Protein AF-A0A945AK34-F1 (afdb_monomer)

Radius of gyration: 22.45 Å; Cα contacts (8 Å, |Δi|>4): 292; chains: 1; bounding box: 52×39×79 Å

Foldseek 3Di:
DDPDPPPPPDWDWDAFPNDTKTKWKWDDCVFPVHIDIDAAEAQAFFKMKMFIDDDPVCVVVVKAKKKWKFFFPDPVCVVPVVVPRTDHTPDIDPSDRMDMDGGPDWGKIKMKIFIDDPDPDPDPRRIDIGIHTHNHNVVVVVVVVVVVVVVVVVVVVVVVVVVVVVVD

Sequence (168 aa):
MAHAGVDHGDNCFVHLAGLELRLGGFQAESKIGSGKHFCHLFPATGDVIFTFDPHSDMILNNKKLNLKLLAAESYWDVLFDFDNAFKQTISQADNAFTISHIFPTPGLYAMQISLQSDELEPSINNSQRFLFIVGFPIIKILVLVGFGFLLVIAFVLFKQLRAGINQK

Structure (mmCIF, N/CA/C/O backbone):
data_AF-A0A945AK34-F1
#
_entry.id   AF-A0A945AK34-F1
#
loop_
_atom_site.group_PDB
_atom_site.id
_atom_site.type_symbol
_atom_site.label_atom_id
_atom_site.label_alt_id
_atom_site.label_comp_id
_atom_site.label_asym_id
_atom_site.label_entity_id
_atom_site.label_seq_id
_atom_site.pdbx_PDB_ins_code
_atom_site.Cartn_x
_atom_site.Cartn_y
_atom_site.Cartn_z
_atom_site.occupancy
_atom_site.B_iso_or_equiv
_atom_site.auth_seq_id
_atom_site.auth_comp_id
_atom_site.auth_asym_id
_atom_site.auth_atom_id
_atom_site.pdbx_PDB_model_num
ATOM 1 N N . MET A 1 1 ? -23.657 22.130 -5.073 1.00 31.34 1 MET A N 1
ATOM 2 C CA . MET A 1 1 ? -23.750 21.409 -6.361 1.00 31.34 1 MET A CA 1
ATOM 3 C C . MET A 1 1 ? -23.240 20.002 -6.131 1.00 31.34 1 MET A C 1
ATOM 5 O O . MET A 1 1 ? -22.278 19.834 -5.397 1.00 31.34 1 MET A O 1
ATOM 9 N N . ALA A 1 2 ? -23.979 19.019 -6.630 1.00 34.84 2 ALA A N 1
ATOM 10 C CA . ALA A 1 2 ? -23.815 17.605 -6.331 1.00 34.84 2 ALA A CA 1
ATOM 11 C C . ALA A 1 2 ? -22.489 17.048 -6.875 1.00 34.84 2 ALA A C 1
ATOM 13 O O . ALA A 1 2 ? -22.275 17.051 -8.082 1.00 34.84 2 ALA A O 1
ATOM 14 N N . HIS A 1 3 ? -21.639 16.512 -5.995 1.00 35.50 3 HIS A N 1
ATOM 15 C CA . HIS A 1 3 ? -20.585 15.569 -6.376 1.00 35.50 3 HIS A CA 1
ATOM 16 C C . HIS A 1 3 ? -21.194 14.160 -6.415 1.00 35.50 3 HIS A C 1
ATOM 18 O O . HIS A 1 3 ? -20.956 13.331 -5.544 1.00 35.50 3 HIS A O 1
ATOM 24 N N . ALA A 1 4 ? -22.068 13.935 -7.399 1.00 39.91 4 ALA A N 1
ATOM 25 C CA . ALA A 1 4 ? -22.562 12.616 -7.768 1.00 39.91 4 ALA A CA 1
ATOM 26 C C . ALA A 1 4 ? -21.683 12.096 -8.910 1.00 39.91 4 ALA A C 1
ATOM 28 O O . ALA A 1 4 ? -21.694 12.658 -10.003 1.00 39.91 4 ALA A O 1
ATOM 29 N N . GLY A 1 5 ? -20.906 11.055 -8.616 1.00 32.44 5 GLY A N 1
ATOM 30 C CA . GLY A 1 5 ? -19.998 10.405 -9.557 1.00 32.44 5 GLY A CA 1
ATOM 31 C C . GLY A 1 5 ? -18.595 10.253 -8.984 1.00 32.44 5 GLY A C 1
ATOM 32 O O . GLY A 1 5 ? -17.644 10.775 -9.555 1.00 32.44 5 GLY A O 1
ATOM 33 N N . VAL A 1 6 ? -18.463 9.582 -7.834 1.00 42.94 6 VAL A N 1
ATOM 34 C CA . VAL A 1 6 ? -17.163 9.044 -7.421 1.00 42.94 6 VAL A CA 1
ATOM 35 C C . VAL A 1 6 ? -16.881 7.904 -8.388 1.00 42.94 6 VAL A C 1
ATOM 37 O O . VAL A 1 6 ? -17.550 6.875 -8.352 1.00 42.94 6 VAL A O 1
ATOM 40 N N . ASP A 1 7 ? -15.978 8.143 -9.329 1.00 41.78 7 ASP A N 1
ATOM 41 C CA . ASP A 1 7 ? -15.546 7.151 -10.301 1.00 41.78 7 ASP A CA 1
ATOM 42 C C . ASP A 1 7 ? -14.857 6.018 -9.522 1.00 41.78 7 ASP A C 1
ATOM 44 O O . ASP A 1 7 ? -13.729 6.143 -9.041 1.00 41.78 7 ASP A O 1
ATOM 48 N N . HIS A 1 8 ? -15.611 4.947 -9.274 1.00 45.22 8 HIS A N 1
ATOM 49 C CA . HIS A 1 8 ? -15.259 3.801 -8.435 1.00 45.22 8 HIS A CA 1
ATOM 50 C C . HIS A 1 8 ? -14.269 2.866 -9.154 1.00 45.22 8 HIS A C 1
ATOM 52 O O . HIS A 1 8 ? -14.524 1.669 -9.299 1.00 45.22 8 HIS A O 1
ATOM 58 N N . GLY A 1 9 ? -13.171 3.437 -9.650 1.00 45.03 9 GLY A N 1
ATOM 59 C CA . GLY A 1 9 ? -12.310 2.832 -10.664 1.00 45.03 9 GLY A CA 1
ATOM 60 C C . GLY A 1 9 ? -11.591 1.550 -10.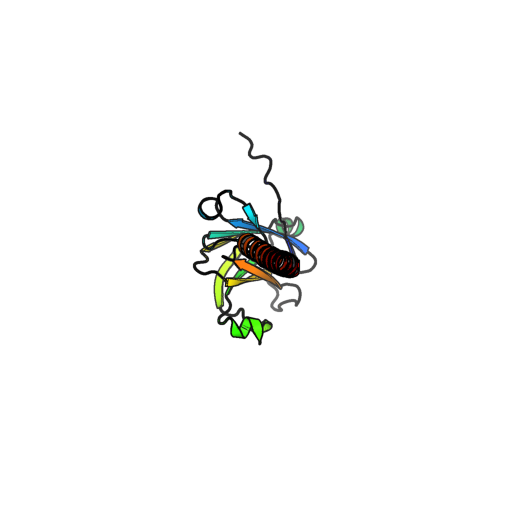253 1.00 45.03 9 GLY A C 1
ATOM 61 O O . GLY A 1 9 ? -11.337 0.737 -11.123 1.00 45.03 9 GLY A O 1
ATOM 62 N N . ASP A 1 10 ? -11.322 1.320 -8.967 1.00 58.09 10 ASP A N 1
ATOM 63 C CA . ASP A 1 10 ? -10.613 0.124 -8.490 1.00 58.09 10 ASP A CA 1
ATOM 64 C C . ASP A 1 10 ? -11.022 -0.187 -7.039 1.00 58.09 10 ASP A C 1
ATOM 66 O O . ASP A 1 10 ? -10.316 0.152 -6.087 1.00 58.09 10 ASP A O 1
ATOM 70 N N . ASN A 1 11 ? -12.200 -0.789 -6.839 1.00 65.31 11 ASN A N 1
ATOM 71 C CA . ASN A 1 11 ? -12.586 -1.277 -5.511 1.00 65.31 11 ASN A CA 1
ATOM 72 C C . ASN A 1 11 ? -11.946 -2.636 -5.262 1.00 65.31 11 ASN A C 1
ATOM 74 O O . ASN A 1 11 ? -12.117 -3.555 -6.065 1.00 65.31 11 ASN A O 1
ATOM 78 N N . CYS A 1 12 ? -11.284 -2.780 -4.123 1.00 80.56 12 CYS A N 1
ATOM 79 C CA . CYS A 1 12 ? -10.831 -4.077 -3.654 1.00 80.56 12 CYS A CA 1
ATOM 80 C C . CYS A 1 12 ? -11.701 -4.611 -2.545 1.00 80.56 12 CYS A C 1
ATOM 82 O O . CYS A 1 12 ? -12.429 -3.869 -1.895 1.00 80.56 12 CYS A O 1
ATOM 84 N N . PHE A 1 13 ? -11.608 -5.916 -2.340 1.00 84.88 13 PHE A N 1
ATOM 85 C CA . PHE A 1 13 ? -12.432 -6.624 -1.384 1.00 84.88 13 PHE A CA 1
ATOM 86 C C . PHE A 1 13 ? -11.546 -7.364 -0.392 1.00 84.88 13 PHE A C 1
ATOM 88 O O . PHE A 1 13 ? -10.561 -8.010 -0.759 1.00 84.88 13 PHE A O 1
ATOM 95 N N . VAL A 1 14 ? -11.900 -7.247 0.878 1.00 85.06 14 VAL A N 1
ATOM 96 C CA . VAL A 1 14 ? -11.251 -7.912 2.003 1.00 85.06 14 VAL A CA 1
ATOM 97 C C . VAL A 1 14 ? -12.292 -8.833 2.626 1.00 85.06 14 VAL A C 1
ATOM 99 O O . VAL A 1 14 ? -13.412 -8.411 2.896 1.00 85.06 14 VAL A O 1
ATOM 102 N N . HIS A 1 15 ? -11.927 -10.092 2.826 1.00 85.12 15 HIS A N 1
ATOM 103 C CA . HIS A 1 15 ? -12.790 -11.141 3.343 1.00 85.12 15 HIS A CA 1
ATOM 104 C C . HIS A 1 15 ? -12.406 -11.439 4.797 1.00 85.12 15 HIS A C 1
ATOM 106 O O . HIS A 1 15 ? -11.348 -12.004 5.070 1.00 85.12 15 HIS A O 1
ATOM 112 N N . LEU A 1 16 ? -13.265 -11.061 5.742 1.00 83.50 16 LEU A N 1
ATOM 113 C CA . LEU A 1 16 ? -13.032 -11.197 7.184 1.00 83.50 16 LEU A CA 1
ATOM 114 C C . LEU A 1 16 ? -14.218 -11.903 7.827 1.00 83.50 16 LEU A C 1
ATOM 116 O O . LEU A 1 16 ? -15.337 -11.410 7.754 1.00 83.50 16 LEU A O 1
ATOM 120 N N . ALA A 1 17 ? -13.985 -13.048 8.468 1.00 78.31 17 ALA A N 1
ATOM 121 C CA . ALA A 1 17 ? -15.018 -13.824 9.163 1.00 78.31 17 ALA A CA 1
ATOM 122 C C . ALA A 1 17 ? -16.298 -14.083 8.332 1.00 78.31 17 ALA A C 1
ATOM 124 O O . ALA A 1 17 ? -17.404 -14.078 8.865 1.00 78.31 17 ALA A O 1
ATOM 125 N N . GLY A 1 18 ? -16.152 -14.295 7.019 1.00 75.94 18 GLY A N 1
ATOM 126 C CA . GLY A 1 18 ? -17.278 -14.505 6.098 1.00 75.94 18 GLY A CA 1
ATOM 127 C C . GLY A 1 18 ? -17.961 -13.224 5.600 1.00 75.94 18 GLY A C 1
ATOM 128 O O . GLY A 1 18 ? -18.900 -13.319 4.817 1.00 75.94 18 GLY A O 1
ATOM 129 N N . LEU A 1 19 ? -17.484 -12.043 6.007 1.00 81.56 19 LEU A N 1
ATOM 130 C CA . LEU A 1 19 ? -17.916 -10.743 5.493 1.00 81.56 19 LEU A CA 1
ATOM 131 C C . LEU A 1 19 ? -16.995 -10.288 4.362 1.00 81.56 19 LEU A C 1
ATOM 133 O O . LEU A 1 19 ? -15.773 -10.353 4.491 1.00 81.56 19 LEU A O 1
ATOM 137 N N . GLU A 1 20 ? -17.581 -9.769 3.289 1.00 84.62 20 GLU A N 1
ATOM 138 C CA . GLU A 1 20 ? -16.864 -9.108 2.200 1.00 84.62 20 GLU A CA 1
ATOM 139 C C . GLU A 1 20 ? -16.946 -7.584 2.387 1.00 84.62 20 GLU A C 1
ATOM 141 O O . GLU A 1 20 ? -18.029 -6.991 2.371 1.00 84.62 20 GLU A O 1
ATOM 146 N N . LEU A 1 21 ? -15.794 -6.948 2.604 1.00 86.19 21 LEU A N 1
ATOM 147 C CA . LEU A 1 21 ? -15.661 -5.513 2.852 1.00 86.19 21 LEU A CA 1
ATOM 148 C C . LEU A 1 21 ? -14.978 -4.835 1.674 1.00 86.19 21 LEU A C 1
ATOM 150 O O . LEU A 1 21 ? -13.901 -5.261 1.255 1.00 86.19 21 LEU A O 1
ATOM 154 N N . ARG A 1 22 ? -15.565 -3.745 1.175 1.00 86.75 22 ARG A N 1
ATOM 155 C CA . ARG A 1 22 ? -14.934 -2.935 0.128 1.00 86.75 22 ARG A CA 1
ATOM 156 C C . ARG A 1 22 ? -13.870 -2.043 0.745 1.00 86.75 22 ARG A C 1
ATOM 158 O O . ARG A 1 22 ? -14.119 -1.389 1.752 1.00 86.75 22 ARG A O 1
ATOM 165 N N . LEU A 1 23 ? -12.709 -2.014 0.112 1.00 87.38 23 LEU A N 1
ATOM 166 C CA . LEU A 1 23 ? -11.548 -1.210 0.445 1.00 87.38 23 LEU A CA 1
ATOM 167 C C . LEU A 1 23 ? -11.214 -0.309 -0.744 1.00 87.38 23 LEU A C 1
ATOM 169 O O . LEU A 1 23 ? -10.956 -0.792 -1.851 1.00 87.38 23 LEU A O 1
ATOM 173 N N . GLY A 1 24 ? -11.173 0.993 -0.486 1.00 86.06 24 GLY A N 1
ATOM 174 C CA . GLY A 1 24 ? -10.655 1.998 -1.401 1.00 86.06 24 GLY A CA 1
ATOM 175 C C . GLY A 1 24 ? -9.445 2.707 -0.804 1.00 86.06 24 GLY A C 1
ATOM 176 O O . GLY A 1 24 ? -9.421 3.032 0.381 1.00 86.06 24 GLY A O 1
ATOM 177 N N . GLY A 1 25 ? -8.440 2.968 -1.629 1.00 86.88 25 GLY A N 1
ATOM 178 C CA . GLY A 1 25 ? -7.346 3.878 -1.322 1.00 86.88 25 GLY A CA 1
ATOM 179 C C . GLY A 1 25 ? -7.477 5.165 -2.127 1.00 86.88 25 GLY A C 1
ATOM 180 O O . GLY A 1 25 ? -7.862 5.138 -3.292 1.00 86.88 25 GLY A O 1
ATOM 181 N N . PHE A 1 26 ? -7.141 6.298 -1.528 1.00 85.81 26 PHE A N 1
ATOM 182 C CA . PHE A 1 26 ? -7.131 7.605 -2.172 1.00 85.81 26 PHE A CA 1
ATOM 183 C C . PHE A 1 26 ? -5.771 8.268 -1.979 1.00 85.81 26 PHE A C 1
ATOM 185 O O . PHE A 1 26 ? -5.227 8.279 -0.874 1.00 85.81 26 PHE A O 1
ATOM 192 N N . GLN A 1 27 ? -5.246 8.857 -3.049 1.00 82.50 27 GLN A N 1
ATOM 193 C CA . GLN A 1 27 ? -4.065 9.712 -3.005 1.00 82.50 27 GLN A CA 1
ATOM 194 C C . GLN A 1 27 ? -4.409 11.069 -3.631 1.00 82.50 27 GLN A C 1
ATOM 196 O O . GLN A 1 27 ? -5.031 11.146 -4.695 1.00 82.50 27 GLN A O 1
ATOM 201 N N . ALA A 1 28 ? -4.040 12.148 -2.937 1.00 69.56 28 ALA A N 1
ATOM 202 C CA . ALA A 1 28 ? -4.437 13.499 -3.311 1.00 69.56 28 ALA A CA 1
ATOM 203 C C . ALA A 1 28 ? -3.788 13.969 -4.625 1.00 69.56 28 ALA A C 1
ATOM 205 O O . ALA A 1 28 ? -2.646 13.641 -4.959 1.00 69.56 28 ALA A O 1
ATOM 206 N N . GLU A 1 29 ? -4.528 14.813 -5.344 1.00 60.78 29 GLU A N 1
ATOM 207 C CA . GLU A 1 29 ? -4.209 15.339 -6.676 1.00 60.78 29 GLU A CA 1
ATOM 208 C C . GLU A 1 29 ? -2.835 16.021 -6.776 1.00 60.78 29 GLU A C 1
ATOM 210 O O . GLU A 1 29 ? -2.172 15.921 -7.811 1.00 60.78 29 GLU A O 1
ATOM 215 N N . SER A 1 30 ? -2.353 16.617 -5.679 1.00 60.69 30 SER A N 1
ATOM 216 C CA . SER A 1 30 ? -1.055 17.303 -5.591 1.00 60.69 30 SER A CA 1
ATOM 217 C C . SER A 1 30 ? 0.156 16.417 -5.920 1.00 60.69 30 SER A C 1
ATOM 219 O O . SER A 1 30 ? 1.249 16.942 -6.145 1.00 60.69 30 SER A O 1
ATOM 221 N N . LYS A 1 31 ? -0.011 15.088 -5.976 1.00 57.94 31 LYS A N 1
ATOM 222 C CA . LYS A 1 31 ? 1.050 14.123 -6.314 1.00 57.94 31 LYS A CA 1
ATOM 223 C C . LYS A 1 31 ? 0.873 13.410 -7.658 1.00 57.94 31 LYS A C 1
ATOM 225 O O . LYS A 1 31 ? 1.841 12.839 -8.155 1.00 57.94 31 LYS A O 1
ATOM 230 N N . ILE A 1 32 ? -0.320 13.444 -8.256 1.00 55.50 32 ILE A N 1
ATOM 231 C CA . ILE A 1 32 ? -0.681 12.571 -9.394 1.00 55.50 32 ILE A CA 1
ATOM 232 C C . ILE A 1 32 ? -1.444 13.267 -10.528 1.00 55.50 32 ILE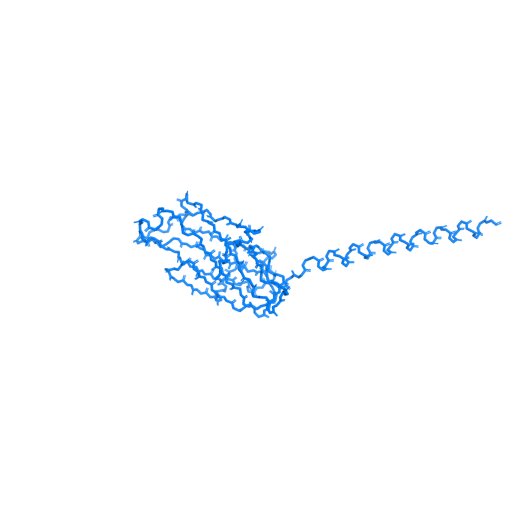 A C 1
ATOM 234 O O . ILE A 1 32 ? -1.674 12.644 -11.563 1.00 55.50 32 ILE A O 1
ATOM 238 N N . GLY A 1 33 ? -1.811 14.543 -10.375 1.00 50.97 33 GLY A N 1
ATOM 239 C CA . GLY A 1 33 ? -2.457 15.345 -11.423 1.00 50.97 33 GLY A CA 1
ATOM 240 C C . GLY A 1 33 ? -3.966 15.122 -11.592 1.00 50.97 33 GLY A C 1
ATOM 241 O O . GLY A 1 33 ? -4.590 15.854 -12.347 1.00 50.97 33 GLY A O 1
ATOM 242 N N . SER A 1 34 ? -4.543 14.142 -10.891 1.00 54.16 34 SER A N 1
ATOM 243 C CA . SER A 1 34 ? -5.979 14.015 -10.597 1.00 54.16 34 SER A CA 1
ATOM 244 C C . SER A 1 34 ? -6.124 13.128 -9.356 1.00 54.16 34 SER A C 1
ATOM 246 O O . SER A 1 34 ? -5.424 12.113 -9.279 1.00 54.16 34 SER A O 1
ATOM 248 N N . GLY A 1 35 ? -6.995 13.460 -8.400 1.00 57.12 35 GLY A N 1
ATOM 249 C CA . GLY A 1 35 ? -7.305 12.551 -7.287 1.00 57.12 35 GLY A CA 1
ATOM 250 C C . GLY A 1 35 ? -7.861 11.237 -7.836 1.00 57.12 35 GLY A C 1
ATOM 251 O O . GLY A 1 35 ? -8.863 11.250 -8.548 1.00 57.12 35 GLY A O 1
ATOM 252 N N . LYS A 1 36 ? -7.182 10.118 -7.577 1.00 67.38 36 LYS A N 1
ATOM 253 C CA . LYS A 1 36 ? -7.571 8.803 -8.101 1.00 67.38 36 LYS A CA 1
ATOM 254 C C . LYS A 1 36 ? -7.717 7.801 -6.972 1.00 67.38 36 LYS A C 1
ATOM 256 O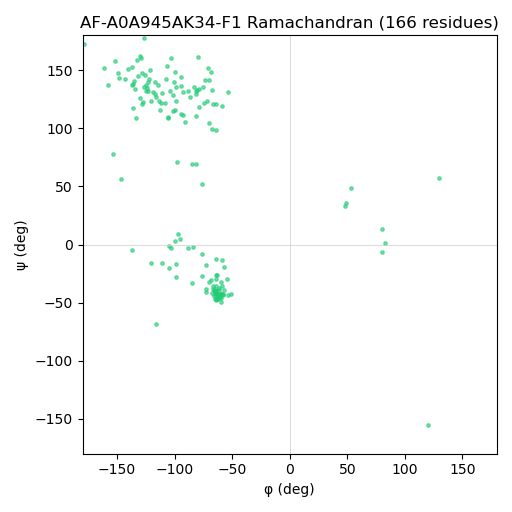 O . LYS A 1 36 ? -6.982 7.851 -5.983 1.00 67.38 36 LYS A O 1
ATOM 261 N N . HIS A 1 37 ? -8.673 6.901 -7.161 1.00 70.75 37 HIS A N 1
ATOM 262 C CA . HIS A 1 37 ? -8.821 5.726 -6.327 1.00 70.75 37 HIS A CA 1
ATOM 263 C C . HIS A 1 37 ? -7.839 4.658 -6.794 1.00 70.75 37 HIS A C 1
ATOM 265 O O . HIS A 1 37 ? -7.719 4.400 -7.989 1.00 70.75 37 HIS A O 1
ATOM 271 N N . PHE A 1 38 ? -7.125 4.075 -5.843 1.00 79.50 38 PHE A N 1
ATOM 272 C CA . PHE A 1 38 ? -6.221 2.959 -6.059 1.00 79.50 38 PHE A CA 1
ATOM 273 C C . PHE A 1 38 ? -6.499 1.902 -5.006 1.00 79.50 38 PHE A C 1
ATOM 275 O O . PHE A 1 38 ? -7.000 2.199 -3.924 1.00 79.50 38 PHE A O 1
ATOM 282 N N . CYS A 1 39 ? -6.103 0.675 -5.300 1.00 82.00 39 CYS A N 1
ATOM 283 C CA . CYS A 1 39 ? -6.198 -0.408 -4.342 1.00 82.00 39 CYS A CA 1
ATOM 284 C C . CYS A 1 39 ? -4.813 -0.953 -3.969 1.00 82.00 39 CYS A C 1
ATOM 286 O O . CYS A 1 39 ? -4.349 -0.766 -2.848 1.00 82.00 39 CYS A O 1
ATOM 288 N N . HIS A 1 40 ? -4.133 -1.605 -4.915 1.00 87.38 40 HIS A N 1
ATOM 289 C CA . HIS A 1 40 ? -2.849 -2.262 -4.658 1.00 87.38 40 HIS A CA 1
ATOM 290 C C . HIS A 1 40 ? -1.644 -1.424 -5.080 1.00 87.38 40 HIS A C 1
ATOM 292 O O . HIS A 1 40 ? -0.527 -1.725 -4.674 1.00 87.38 40 HIS A O 1
ATOM 298 N N . LEU A 1 41 ? -1.838 -0.405 -5.918 1.00 86.88 41 LEU A N 1
ATOM 299 C CA . LEU A 1 41 ? -0.744 0.330 -6.538 1.00 86.88 41 LEU A CA 1
ATOM 300 C C . LEU A 1 41 ? -0.971 1.831 -6.438 1.00 86.88 41 LEU A C 1
ATOM 302 O O . LEU A 1 41 ? -1.781 2.394 -7.168 1.00 86.88 41 LEU A O 1
ATOM 306 N N . PHE A 1 42 ? -0.180 2.479 -5.597 1.00 87.81 42 PHE A N 1
ATOM 307 C CA . PHE A 1 42 ? -0.130 3.925 -5.472 1.00 87.81 42 PHE A CA 1
ATOM 308 C C . PHE A 1 42 ? 1.103 4.430 -6.234 1.00 87.81 42 PHE A C 1
ATOM 310 O O . PHE A 1 42 ? 2.237 4.098 -5.877 1.00 87.81 42 PHE A O 1
ATOM 317 N N . PRO A 1 43 ? 0.927 5.208 -7.312 1.00 85.00 43 PRO A N 1
ATOM 318 C CA . PRO A 1 43 ? 2.011 5.530 -8.241 1.00 85.00 43 PRO A CA 1
ATOM 319 C C . PRO A 1 43 ? 3.049 6.514 -7.679 1.00 85.00 43 PRO A C 1
ATOM 321 O O . PRO A 1 43 ? 4.144 6.610 -8.235 1.00 85.00 43 PRO A O 1
ATOM 324 N N . ALA A 1 44 ? 2.729 7.244 -6.606 1.00 87.31 44 ALA A N 1
ATOM 325 C CA . ALA A 1 44 ? 3.609 8.226 -5.973 1.00 87.31 44 ALA A CA 1
ATOM 326 C C . ALA A 1 44 ? 3.714 8.007 -4.454 1.00 87.31 44 ALA A C 1
ATOM 328 O O . ALA A 1 44 ? 2.861 7.359 -3.852 1.00 87.31 44 ALA A O 1
ATOM 329 N N . THR A 1 45 ? 4.764 8.554 -3.840 1.00 90.38 45 THR A N 1
ATOM 330 C CA . THR A 1 45 ? 4.901 8.667 -2.380 1.00 90.38 45 THR A CA 1
ATOM 331 C C . THR A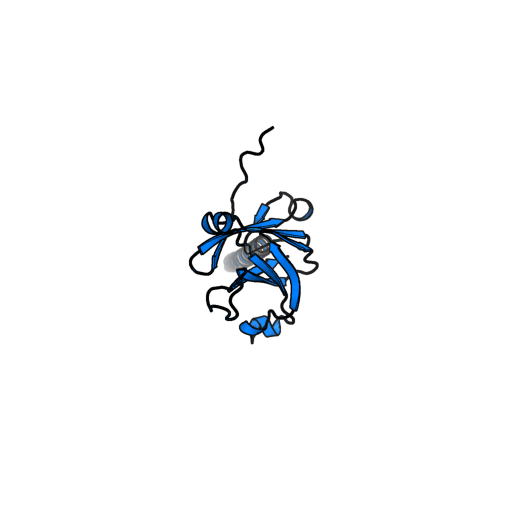 1 45 ? 4.085 9.846 -1.837 1.00 90.38 45 THR A C 1
ATOM 333 O O . THR A 1 45 ? 3.732 10.770 -2.580 1.00 90.38 45 THR A O 1
ATOM 336 N N . GLY A 1 46 ? 3.807 9.839 -0.533 1.00 88.38 46 GLY A N 1
ATOM 337 C CA . GLY A 1 46 ? 3.030 10.867 0.161 1.00 88.38 46 GLY A CA 1
ATOM 338 C C . GLY A 1 46 ? 1.780 10.311 0.835 1.00 88.38 46 GLY A C 1
ATOM 339 O O . GLY A 1 46 ? 1.730 9.135 1.192 1.00 88.38 46 GLY A O 1
ATOM 340 N N . ASP A 1 47 ? 0.793 11.179 1.023 1.00 89.69 47 ASP A N 1
ATOM 341 C CA . ASP A 1 47 ? -0.406 10.873 1.799 1.00 89.69 47 ASP A CA 1
ATOM 342 C C . ASP A 1 47 ? -1.301 9.893 1.045 1.00 89.69 47 ASP A C 1
ATOM 344 O O . ASP A 1 47 ? -1.732 10.152 -0.085 1.00 89.69 47 ASP A O 1
ATOM 348 N N . VAL A 1 48 ? -1.591 8.772 1.696 1.00 90.12 48 VAL A N 1
ATOM 349 C CA . VAL A 1 48 ? -2.569 7.791 1.236 1.00 90.12 48 VAL A CA 1
ATOM 350 C C . VAL A 1 48 ? -3.607 7.598 2.331 1.00 90.12 48 VAL A C 1
ATOM 352 O O . VAL A 1 48 ? -3.269 7.412 3.504 1.00 90.12 48 VAL A O 1
ATOM 355 N N . ILE A 1 49 ? -4.875 7.652 1.937 1.00 90.44 49 ILE A N 1
ATOM 356 C CA . ILE A 1 49 ? -6.030 7.429 2.805 1.00 90.44 49 ILE A CA 1
ATOM 357 C C . ILE A 1 49 ? -6.689 6.129 2.365 1.00 90.44 49 ILE A C 1
ATOM 359 O O . ILE A 1 49 ? -7.107 6.011 1.219 1.00 90.44 49 ILE A O 1
ATOM 363 N N . PHE A 1 50 ? -6.797 5.171 3.274 1.00 91.06 50 PHE A N 1
ATOM 364 C CA . PHE A 1 50 ? -7.561 3.947 3.074 1.00 91.06 50 PHE A CA 1
ATOM 365 C C . PHE A 1 50 ? -8.919 4.090 3.747 1.00 91.06 50 PHE A C 1
ATOM 367 O O . PHE A 1 50 ? -8.997 4.556 4.884 1.00 91.06 50 PHE A O 1
ATOM 374 N N . THR A 1 51 ? -9.976 3.676 3.062 1.00 90.44 51 THR A N 1
ATOM 375 C CA . THR A 1 51 ? -11.357 3.728 3.543 1.00 90.44 51 THR A CA 1
ATOM 376 C C . THR A 1 51 ? -12.046 2.404 3.256 1.00 90.44 51 THR A C 1
ATOM 378 O O . THR A 1 51 ? -11.948 1.868 2.152 1.00 90.44 51 THR A O 1
ATOM 381 N N . PHE A 1 52 ? -12.741 1.890 4.263 1.00 88.38 52 PHE A N 1
ATOM 382 C CA . PHE A 1 52 ? -13.578 0.707 4.175 1.00 88.38 52 PHE A CA 1
ATOM 383 C C . PHE A 1 52 ? -15.047 1.107 4.134 1.00 88.38 52 PHE A C 1
ATOM 385 O O . PHE A 1 52 ? -15.498 1.869 4.992 1.00 88.38 52 PHE A O 1
ATOM 392 N N . ASP A 1 53 ? -15.800 0.542 3.192 1.00 85.94 53 ASP A N 1
ATOM 393 C CA . ASP A 1 53 ? -17.254 0.658 3.225 1.00 85.94 53 ASP A CA 1
ATOM 394 C C . ASP A 1 53 ? -17.797 -0.349 4.250 1.00 85.94 53 ASP A C 1
ATOM 396 O O . ASP A 1 53 ? -17.591 -1.560 4.096 1.00 85.94 53 ASP A O 1
ATOM 400 N N . PRO A 1 54 ? -18.473 0.113 5.314 1.00 78.12 54 PRO A N 1
ATOM 401 C CA . PRO A 1 54 ? -18.979 -0.777 6.345 1.00 78.12 54 PRO A CA 1
ATOM 402 C C . PRO A 1 54 ? -20.097 -1.670 5.794 1.00 78.12 54 PRO A C 1
ATOM 404 O O . PRO A 1 54 ? -21.043 -1.192 5.165 1.00 78.12 54 PRO A O 1
ATOM 407 N N . HIS A 1 55 ? -20.018 -2.974 6.071 1.00 81.94 55 HIS A N 1
ATOM 408 C CA . HIS A 1 55 ? -21.100 -3.902 5.745 1.00 81.94 55 HIS A CA 1
ATOM 409 C C . HIS A 1 55 ? -22.313 -3.674 6.658 1.00 81.94 55 HIS A C 1
ATOM 411 O O . HIS A 1 55 ? -22.164 -3.260 7.810 1.00 81.94 55 HIS A O 1
ATOM 417 N N . SER A 1 56 ? -23.515 -3.989 6.171 1.00 75.44 56 SER A N 1
ATOM 418 C CA . SER A 1 56 ? -24.763 -3.797 6.925 1.00 75.44 56 SER A CA 1
ATOM 419 C C . SER A 1 56 ? -24.737 -4.462 8.312 1.00 75.44 56 SER A C 1
ATOM 421 O O . SER A 1 56 ? -25.055 -3.809 9.306 1.00 75.44 56 SER A O 1
ATOM 423 N N . ASP A 1 57 ? -24.223 -5.691 8.407 1.00 71.81 57 ASP A N 1
ATOM 424 C CA . ASP A 1 57 ? -24.052 -6.415 9.675 1.00 71.81 57 ASP A CA 1
ATOM 425 C C . ASP A 1 57 ? -23.058 -5.755 10.639 1.00 71.81 57 ASP A C 1
ATOM 427 O O . ASP A 1 57 ? -23.200 -5.875 11.858 1.00 71.81 57 ASP A O 1
ATOM 431 N N . MET A 1 58 ? -22.047 -5.048 10.128 1.00 76.75 58 MET A N 1
ATOM 432 C CA . MET A 1 58 ? -21.097 -4.323 10.976 1.00 76.75 58 MET A CA 1
ATOM 433 C C . MET A 1 58 ? -21.740 -3.083 11.587 1.00 76.75 58 MET A C 1
ATOM 435 O O . MET A 1 58 ? -21.543 -2.813 12.769 1.00 76.75 58 MET A O 1
ATOM 439 N N . ILE A 1 59 ? -22.546 -2.365 10.802 1.00 75.75 59 ILE A N 1
ATOM 440 C CA . ILE A 1 59 ? -23.298 -1.197 11.274 1.00 75.75 59 ILE A CA 1
ATOM 441 C C . ILE A 1 59 ? -24.323 -1.633 12.323 1.00 75.75 59 ILE A C 1
ATOM 443 O O . ILE A 1 59 ? -24.393 -1.035 13.396 1.00 75.75 59 ILE A O 1
ATOM 447 N N . LEU A 1 60 ? -25.077 -2.698 12.037 1.00 63.44 60 LEU A N 1
ATOM 448 C CA . LEU A 1 60 ? -26.129 -3.209 12.916 1.00 63.44 60 LEU A CA 1
ATOM 449 C C . LEU A 1 60 ? -25.577 -3.668 14.275 1.00 63.44 60 LEU A C 1
ATOM 451 O O . LEU A 1 60 ? -26.201 -3.431 15.305 1.00 63.44 60 LEU A O 1
ATOM 455 N N . ASN A 1 61 ? -24.389 -4.278 14.276 1.00 75.06 61 ASN A N 1
ATOM 456 C CA . ASN A 1 61 ? -23.733 -4.786 15.483 1.00 75.06 61 ASN A CA 1
ATOM 457 C C . ASN A 1 61 ? -22.689 -3.821 16.073 1.00 75.06 61 ASN A C 1
ATOM 459 O O . ASN A 1 61 ? -21.934 -4.219 16.958 1.00 75.06 61 ASN A O 1
ATOM 463 N N . ASN A 1 62 ? -22.605 -2.582 15.570 1.00 75.94 62 ASN A N 1
ATOM 464 C CA . ASN A 1 62 ? -21.598 -1.582 15.949 1.00 75.94 62 ASN A CA 1
ATOM 465 C C . ASN A 1 62 ? -20.150 -2.127 15.958 1.00 75.94 62 ASN A C 1
ATOM 467 O O . ASN A 1 62 ? -19.319 -1.713 16.768 1.00 75.94 62 ASN A O 1
ATOM 471 N N . LYS A 1 63 ? -19.845 -3.071 15.060 1.00 79.44 63 LYS A N 1
ATOM 472 C CA . LYS A 1 63 ? -18.503 -3.636 14.894 1.00 79.44 63 LYS A CA 1
ATOM 473 C C . LYS A 1 63 ? -17.682 -2.711 14.011 1.00 79.44 63 LYS A C 1
ATOM 475 O O . LYS A 1 63 ? -18.149 -2.284 12.956 1.00 79.44 63 LYS A O 1
ATOM 480 N N . LYS A 1 64 ? -16.436 -2.451 14.397 1.00 83.81 64 LYS A N 1
ATOM 481 C CA . LYS A 1 64 ? -15.466 -1.746 13.550 1.00 83.81 64 LYS A CA 1
ATOM 482 C C . LYS A 1 64 ? -14.175 -2.545 13.409 1.00 83.81 64 LYS A C 1
ATOM 484 O O . LYS A 1 64 ? -14.039 -3.640 13.959 1.00 83.81 64 LYS A O 1
ATOM 489 N N . LEU A 1 65 ? -13.256 -2.003 12.616 1.00 88.69 65 LEU A N 1
ATOM 490 C CA . LEU A 1 65 ? -11.989 -2.638 12.289 1.00 88.69 65 LEU A CA 1
ATOM 491 C C . LEU A 1 65 ? -10.858 -2.062 13.140 1.00 88.69 65 LEU A C 1
ATOM 493 O O . LEU A 1 65 ? -10.854 -0.877 13.479 1.00 88.69 65 LEU A O 1
ATOM 497 N N . ASN A 1 66 ? -9.880 -2.912 13.426 1.00 91.25 66 ASN A N 1
ATOM 498 C CA . ASN A 1 66 ? -8.547 -2.501 13.828 1.00 91.25 66 ASN A CA 1
ATOM 499 C C . ASN A 1 66 ? -7.651 -2.575 12.593 1.00 91.25 66 ASN A C 1
ATOM 501 O O . ASN A 1 66 ? -7.561 -3.612 11.928 1.00 91.25 66 ASN A O 1
ATOM 505 N N . LEU A 1 67 ? -7.019 -1.454 12.273 1.00 93.19 67 LEU A N 1
ATOM 506 C CA . LEU A 1 67 ? -6.219 -1.265 11.073 1.00 93.19 67 LEU A CA 1
ATOM 507 C C . LEU A 1 67 ? -4.775 -1.014 11.488 1.00 93.19 67 LEU A C 1
ATOM 509 O O . LEU A 1 67 ? -4.504 -0.107 12.273 1.00 93.19 67 LEU A O 1
ATOM 513 N N . LYS A 1 68 ? -3.838 -1.788 10.944 1.00 95.00 68 LYS A N 1
ATOM 514 C CA . LYS A 1 68 ? -2.398 -1.588 11.138 1.00 95.00 68 LYS A CA 1
ATOM 515 C C . LYS A 1 68 ? -1.708 -1.528 9.791 1.00 95.00 68 LYS A C 1
ATOM 517 O O . LYS A 1 68 ? -1.794 -2.470 9.011 1.00 95.00 68 LYS A O 1
ATOM 522 N N . LEU A 1 69 ? -1.002 -0.439 9.528 1.00 95.62 69 LEU A N 1
ATOM 523 C CA . LEU A 1 69 ? -0.105 -0.331 8.387 1.00 95.62 69 LEU A CA 1
ATOM 524 C C . LEU A 1 69 ? 1.273 -0.832 8.803 1.00 95.62 69 LEU A C 1
ATOM 526 O O . LEU A 1 69 ? 1.794 -0.450 9.853 1.00 95.62 69 LEU A O 1
ATOM 530 N N . LEU A 1 70 ? 1.846 -1.685 7.967 1.00 94.88 70 LEU A N 1
ATOM 531 C CA . LEU A 1 70 ? 3.092 -2.394 8.192 1.00 94.88 70 LEU A CA 1
ATOM 532 C C . LEU A 1 70 ? 4.056 -2.118 7.034 1.00 94.88 70 LEU A C 1
ATOM 534 O O . LEU A 1 70 ? 3.666 -2.154 5.863 1.00 94.88 70 LEU A O 1
ATOM 538 N N . ALA A 1 71 ? 5.318 -1.881 7.364 1.00 92.38 71 ALA A N 1
ATOM 539 C CA . ALA A 1 71 ? 6.418 -1.821 6.412 1.00 92.38 71 ALA A CA 1
ATOM 540 C C . ALA A 1 71 ? 7.290 -3.073 6.528 1.00 92.38 71 ALA A C 1
ATOM 542 O O . ALA A 1 71 ? 7.355 -3.706 7.587 1.00 92.38 71 ALA A O 1
ATOM 543 N N . ALA A 1 72 ? 7.955 -3.419 5.427 1.00 87.56 72 ALA A N 1
ATOM 544 C CA . ALA A 1 72 ? 9.012 -4.411 5.469 1.00 87.56 72 ALA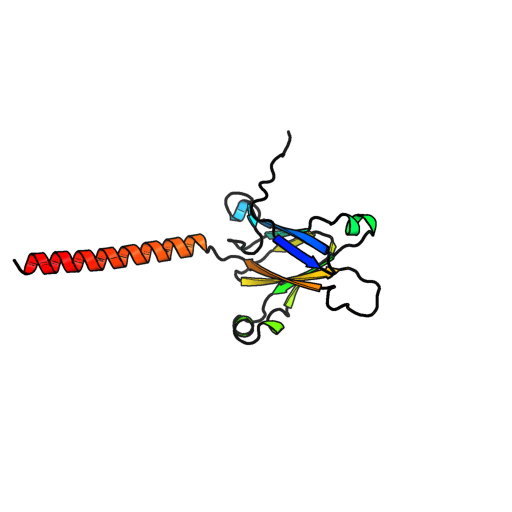 A CA 1
ATOM 545 C C . ALA A 1 72 ? 10.280 -3.819 6.098 1.00 87.56 72 ALA A C 1
ATOM 547 O O . ALA A 1 72 ? 10.671 -2.708 5.741 1.00 87.56 72 ALA A O 1
ATOM 548 N N . GLU A 1 73 ? 10.934 -4.559 6.996 1.00 80.69 73 GLU A N 1
ATOM 549 C CA . GLU A 1 73 ? 12.219 -4.128 7.578 1.00 80.69 73 GLU A CA 1
ATOM 550 C C . GLU A 1 73 ? 13.353 -4.183 6.544 1.00 80.69 73 GLU A C 1
ATOM 552 O O . GLU A 1 73 ? 14.262 -3.352 6.551 1.00 80.69 73 GLU A O 1
ATOM 557 N N . SER A 1 74 ? 13.277 -5.140 5.616 1.00 81.44 74 SER A N 1
ATOM 558 C CA . SER A 1 74 ? 14.279 -5.360 4.580 1.00 81.44 74 SER A CA 1
ATOM 559 C C . SER A 1 74 ? 13.655 -5.900 3.297 1.00 81.44 74 SER A C 1
ATOM 561 O O . SER A 1 74 ? 12.768 -6.753 3.317 1.00 81.44 74 SER A O 1
ATOM 563 N N . TYR A 1 75 ? 14.184 -5.463 2.150 1.00 81.38 75 TYR A N 1
ATOM 564 C CA . TYR A 1 75 ? 13.851 -6.052 0.849 1.00 81.38 75 TYR A CA 1
ATOM 565 C C . TYR A 1 75 ? 14.279 -7.522 0.744 1.00 81.38 75 TYR A C 1
ATOM 567 O O . TYR A 1 75 ? 13.675 -8.274 -0.017 1.00 81.38 75 TYR A O 1
ATOM 575 N N . TRP A 1 76 ? 15.295 -7.943 1.506 1.00 84.19 76 TRP A N 1
ATOM 576 C CA . TRP A 1 76 ? 15.711 -9.346 1.558 1.00 84.19 76 TRP A CA 1
ATOM 577 C C . TRP A 1 76 ? 14.644 -10.219 2.210 1.00 84.19 76 TRP A C 1
ATOM 579 O O . TRP A 1 76 ? 14.323 -11.276 1.677 1.00 84.19 76 TRP A O 1
ATOM 589 N N . ASP A 1 77 ? 14.027 -9.748 3.290 1.00 83.25 77 ASP A N 1
ATOM 590 C CA . ASP A 1 77 ? 12.985 -10.513 3.977 1.00 83.25 77 ASP A CA 1
ATOM 591 C C . ASP A 1 77 ? 11.754 -10.663 3.082 1.00 83.25 77 ASP A C 1
ATOM 593 O O . ASP A 1 77 ? 11.166 -11.734 3.011 1.00 83.25 77 ASP A O 1
ATOM 597 N N . VAL A 1 78 ? 11.417 -9.644 2.285 1.00 83.75 78 VAL A N 1
ATOM 598 C CA . VAL A 1 78 ? 10.345 -9.758 1.280 1.00 83.75 78 VAL A CA 1
ATOM 599 C C . VAL A 1 78 ? 10.625 -10.875 0.264 1.00 83.75 78 VAL A C 1
ATOM 601 O O . VAL A 1 78 ? 9.691 -11.533 -0.188 1.00 83.75 78 VAL A O 1
ATOM 604 N N . LEU A 1 79 ? 11.887 -11.098 -0.111 1.00 84.69 79 LEU A N 1
ATOM 605 C CA . LEU A 1 79 ? 12.262 -12.100 -1.114 1.00 84.69 79 LEU A CA 1
ATOM 606 C C . LEU A 1 79 ? 12.430 -13.511 -0.537 1.00 84.69 79 LEU A C 1
ATOM 608 O O . LEU A 1 79 ? 12.160 -14.479 -1.246 1.00 84.69 79 LEU A O 1
ATOM 612 N N . PHE A 1 80 ? 12.893 -13.634 0.709 1.00 88.38 80 PHE A N 1
ATOM 613 C CA . PHE A 1 80 ? 13.331 -14.913 1.283 1.00 88.38 80 PHE A CA 1
ATOM 614 C C . PHE A 1 80 ? 12.560 -15.350 2.538 1.00 88.38 80 PHE A C 1
ATOM 616 O O . PHE A 1 80 ? 12.628 -16.525 2.891 1.00 88.38 80 PHE A O 1
ATOM 623 N N . ASP A 1 81 ? 11.816 -14.453 3.188 1.00 87.44 81 ASP A N 1
ATOM 624 C CA . ASP A 1 81 ? 11.034 -14.717 4.406 1.00 87.44 81 ASP A CA 1
ATOM 625 C C . ASP A 1 81 ? 9.748 -13.862 4.439 1.00 87.44 81 ASP A C 1
ATOM 627 O O . ASP A 1 81 ? 9.499 -13.050 5.336 1.00 87.44 81 ASP A O 1
ATOM 631 N N . PHE A 1 82 ? 8.934 -14.008 3.389 1.00 82.19 82 PHE A N 1
ATOM 632 C CA . PHE A 1 82 ? 7.791 -13.133 3.118 1.00 82.19 82 PHE A CA 1
ATOM 633 C C . PHE A 1 82 ? 6.778 -13.065 4.272 1.00 82.19 82 PHE A C 1
ATOM 635 O O . PHE A 1 82 ? 6.263 -11.988 4.590 1.00 82.19 82 PHE A O 1
ATOM 642 N N . ASP A 1 83 ? 6.516 -14.196 4.931 1.00 81.38 83 ASP A N 1
ATOM 643 C CA . ASP A 1 83 ? 5.548 -14.295 6.032 1.00 81.38 83 ASP A CA 1
ATOM 644 C C . ASP A 1 83 ? 5.909 -13.369 7.202 1.00 81.38 83 ASP A C 1
ATOM 646 O O . ASP A 1 83 ? 5.028 -12.788 7.856 1.00 81.38 83 ASP A O 1
ATOM 650 N N . ASN A 1 84 ? 7.213 -13.169 7.396 1.00 84.00 84 ASN A N 1
ATOM 651 C CA . ASN A 1 84 ? 7.818 -12.395 8.466 1.00 84.00 84 ASN A CA 1
ATOM 652 C C . ASN A 1 84 ? 8.352 -11.029 8.018 1.00 84.00 84 ASN A C 1
ATOM 654 O O . ASN A 1 84 ? 8.845 -10.282 8.862 1.00 84.00 84 ASN A O 1
ATOM 658 N N . ALA A 1 85 ? 8.253 -10.678 6.735 1.00 87.12 85 ALA A N 1
ATOM 659 C CA . ALA A 1 85 ? 8.828 -9.441 6.217 1.00 87.12 85 ALA A CA 1
ATOM 660 C C . ALA A 1 85 ? 8.182 -8.187 6.834 1.00 87.12 85 ALA A C 1
ATOM 662 O O . ALA A 1 85 ? 8.861 -7.199 7.094 1.00 87.12 85 ALA A O 1
ATOM 663 N N . PHE A 1 86 ? 6.875 -8.230 7.114 1.00 90.62 86 PHE A N 1
ATOM 664 C CA . PHE A 1 86 ? 6.073 -7.079 7.554 1.00 90.62 86 PHE A CA 1
ATOM 665 C C . PHE A 1 86 ? 5.893 -7.031 9.075 1.00 90.62 86 PHE A C 1
ATOM 667 O O . PHE A 1 86 ? 4.801 -7.285 9.588 1.00 90.62 86 PHE A O 1
ATOM 674 N N . LYS A 1 87 ? 6.965 -6.718 9.807 1.00 85.44 87 LYS A N 1
ATOM 675 C CA . LYS A 1 87 ? 6.951 -6.629 11.283 1.00 85.44 87 LYS A CA 1
ATOM 676 C C . LYS A 1 87 ? 6.818 -5.203 11.808 1.00 85.44 87 LYS A C 1
ATOM 678 O O . LYS A 1 87 ? 6.259 -4.990 12.885 1.00 85.44 87 LYS A O 1
ATOM 683 N N . GLN A 1 88 ? 7.284 -4.216 11.048 1.00 90.00 88 GLN A N 1
ATOM 684 C CA . GLN A 1 88 ? 7.313 -2.834 11.503 1.00 90.00 88 GLN A CA 1
ATOM 685 C C . GLN A 1 88 ? 5.943 -2.174 11.336 1.00 90.00 88 GLN A C 1
ATOM 687 O O . GLN A 1 88 ? 5.529 -1.870 10.221 1.00 90.00 88 GLN A O 1
ATOM 692 N N . THR A 1 89 ? 5.254 -1.890 12.443 1.00 94.00 89 THR A N 1
ATOM 693 C CA . THR A 1 89 ? 4.031 -1.072 12.410 1.00 94.00 89 THR A CA 1
ATOM 694 C C . THR A 1 89 ? 4.390 0.397 12.208 1.00 94.00 89 THR A C 1
ATOM 696 O O . THR A 1 89 ? 5.123 0.974 13.007 1.00 94.00 89 THR A O 1
ATOM 699 N N . ILE A 1 90 ? 3.867 0.999 11.141 1.00 94.81 90 ILE A N 1
ATOM 700 C CA . ILE A 1 90 ? 4.113 2.401 10.763 1.00 94.81 90 ILE A CA 1
ATOM 701 C C . ILE A 1 90 ? 2.919 3.316 11.059 1.00 94.81 90 ILE A C 1
ATOM 703 O O . ILE A 1 90 ? 3.078 4.530 11.164 1.00 94.81 90 ILE A O 1
ATOM 707 N N . SER A 1 91 ? 1.719 2.749 11.203 1.00 95.69 91 SER A N 1
ATOM 708 C CA . SER A 1 91 ? 0.513 3.464 11.625 1.00 95.69 91 SER A CA 1
ATOM 709 C C . SER A 1 91 ? -0.532 2.474 12.129 1.00 95.69 91 SER A C 1
ATOM 711 O O . SER A 1 91 ? -0.570 1.329 11.676 1.00 95.69 91 SER A O 1
ATOM 713 N N . GLN A 1 92 ? -1.392 2.912 13.044 1.00 95.31 92 GLN A N 1
ATOM 714 C CA . GLN A 1 92 ? -2.486 2.110 13.577 1.00 95.31 92 GLN A CA 1
ATOM 715 C C . GLN A 1 92 ? -3.719 2.983 13.809 1.00 95.31 92 GLN A C 1
ATOM 717 O O . GLN A 1 92 ? -3.605 4.133 14.232 1.00 95.31 92 GLN A O 1
ATOM 722 N N . ALA A 1 93 ? -4.892 2.421 13.540 1.00 92.31 93 ALA A N 1
ATOM 723 C CA . ALA A 1 93 ? -6.181 3.003 13.866 1.00 92.31 93 ALA A CA 1
ATOM 724 C C . ALA A 1 93 ? -7.078 1.906 14.441 1.00 92.31 93 ALA A C 1
ATOM 726 O O . ALA A 1 93 ? -7.398 0.931 13.760 1.00 92.31 93 ALA A O 1
ATOM 727 N N . ASP A 1 94 ? -7.474 2.074 15.697 1.00 91.12 94 ASP A N 1
ATOM 728 C CA . ASP A 1 94 ? -8.379 1.157 16.378 1.00 91.12 94 ASP A CA 1
ATOM 729 C C . ASP A 1 94 ? -9.811 1.666 16.257 1.00 91.12 94 ASP A C 1
ATOM 731 O O . ASP A 1 94 ? -10.059 2.875 16.299 1.00 91.12 94 ASP A O 1
ATOM 735 N N . ASN A 1 95 ? -10.766 0.745 16.133 1.00 87.69 95 ASN A N 1
ATOM 736 C CA . ASN A 1 95 ? -12.187 1.079 16.041 1.00 87.69 95 ASN A CA 1
ATOM 737 C C . ASN A 1 95 ? -12.483 2.111 14.922 1.00 87.69 95 ASN A C 1
ATOM 739 O O . ASN A 1 95 ? -13.176 3.116 15.139 1.00 87.69 95 ASN A O 1
ATOM 743 N N . ALA A 1 96 ? -11.947 1.872 13.722 1.00 88.25 96 ALA A N 1
ATOM 744 C CA . ALA A 1 96 ? -12.012 2.799 12.594 1.00 88.25 96 ALA A CA 1
ATOM 745 C C . ALA A 1 96 ? -12.333 2.090 11.268 1.00 88.25 96 ALA A C 1
ATOM 747 O O . ALA A 1 96 ? -12.012 0.924 11.072 1.00 88.25 96 ALA A O 1
ATOM 748 N N . PHE A 1 97 ? -12.948 2.824 10.337 1.00 88.88 97 PHE A N 1
ATOM 749 C CA . PHE A 1 97 ? -13.102 2.410 8.933 1.00 88.88 97 PHE A CA 1
ATOM 750 C C . PHE A 1 97 ? -12.126 3.129 8.001 1.00 88.88 97 PHE A C 1
ATOM 752 O O . PHE A 1 97 ? -12.085 2.847 6.809 1.00 88.88 97 PHE A O 1
ATOM 759 N N . THR A 1 98 ? -11.330 4.051 8.538 1.00 90.31 98 THR A N 1
ATOM 760 C CA . THR A 1 98 ? -10.409 4.874 7.762 1.00 90.31 98 THR A CA 1
ATOM 761 C C . THR A 1 98 ? -9.070 4.940 8.472 1.00 90.31 98 THR A C 1
ATOM 763 O O . THR A 1 98 ? -9.020 5.116 9.689 1.00 90.31 98 THR A O 1
ATOM 766 N N . ILE A 1 99 ? -7.987 4.837 7.707 1.00 93.12 99 ILE A N 1
ATOM 767 C CA . ILE A 1 99 ? -6.621 5.070 8.177 1.00 93.12 99 ILE A CA 1
ATOM 768 C C . ILE A 1 99 ? -5.863 5.878 7.128 1.00 93.12 99 ILE A C 1
ATOM 770 O O . ILE A 1 99 ? -5.974 5.624 5.932 1.00 93.12 99 ILE A O 1
ATOM 774 N N . SER A 1 100 ? -5.090 6.862 7.574 1.00 92.62 100 SER A N 1
ATOM 775 C CA . SER A 1 100 ? -4.249 7.687 6.708 1.00 92.62 100 SER A CA 1
ATOM 776 C C . SER A 1 100 ? -2.798 7.607 7.145 1.00 92.62 100 SER A C 1
ATOM 778 O O . SER A 1 100 ? -2.508 7.595 8.345 1.00 92.62 100 SER A O 1
ATOM 780 N N . HIS A 1 101 ? -1.882 7.596 6.185 1.00 94.31 101 HIS A N 1
ATOM 781 C CA . HIS A 1 101 ? -0.456 7.653 6.472 1.00 94.31 101 HIS A CA 1
ATOM 782 C C . HIS A 1 101 ? 0.307 8.353 5.350 1.00 94.31 101 HIS A C 1
ATOM 784 O O . HIS A 1 101 ? -0.066 8.269 4.179 1.00 94.31 101 HIS A O 1
ATOM 790 N N . ILE A 1 102 ? 1.384 9.037 5.731 1.00 93.31 102 ILE A N 1
ATOM 791 C CA . ILE A 1 102 ? 2.317 9.672 4.805 1.00 93.31 102 ILE A CA 1
ATOM 792 C C . ILE A 1 102 ? 3.429 8.670 4.529 1.00 93.31 102 ILE A C 1
ATOM 794 O O . ILE A 1 102 ? 4.226 8.389 5.417 1.00 93.31 102 ILE A O 1
ATOM 798 N N . PHE A 1 103 ? 3.506 8.148 3.310 1.00 92.25 103 PHE A N 1
ATOM 799 C CA . PHE A 1 103 ? 4.549 7.205 2.912 1.00 92.25 103 PHE A CA 1
ATOM 800 C C . PHE A 1 103 ? 5.741 7.977 2.333 1.00 92.25 103 PHE A C 1
ATOM 802 O O . PHE A 1 103 ? 5.634 8.473 1.209 1.00 92.25 103 PHE A O 1
ATOM 809 N N . PRO A 1 104 ? 6.867 8.126 3.057 1.00 90.75 104 PRO A N 1
ATOM 810 C CA . PRO A 1 104 ? 7.970 8.981 2.616 1.00 90.75 104 PRO A CA 1
ATOM 811 C C . PRO A 1 104 ? 8.812 8.338 1.509 1.00 90.75 104 PRO A C 1
ATOM 813 O O . PRO A 1 104 ? 9.420 9.040 0.701 1.00 90.75 104 PRO A O 1
ATOM 816 N N . THR A 1 105 ? 8.849 7.008 1.464 1.00 90.62 105 THR A N 1
ATOM 817 C CA . THR A 1 105 ? 9.693 6.226 0.563 1.00 90.62 105 THR A CA 1
ATOM 818 C C . THR A 1 105 ? 8.847 5.312 -0.319 1.00 90.62 105 THR A C 1
ATOM 820 O O . THR A 1 105 ? 7.751 4.912 0.073 1.00 90.62 105 THR A O 1
ATOM 823 N N . PRO A 1 106 ? 9.312 5.000 -1.541 1.00 89.75 106 PRO A N 1
ATOM 824 C CA . PRO A 1 106 ? 8.685 3.967 -2.345 1.00 89.75 106 PRO A CA 1
ATOM 825 C C . PRO A 1 106 ? 8.956 2.596 -1.718 1.00 89.75 106 PRO A C 1
ATOM 827 O O . PRO A 1 106 ? 10.060 2.345 -1.232 1.00 89.75 106 PRO A O 1
ATOM 830 N N . GLY A 1 107 ? 7.969 1.704 -1.742 1.00 89.62 107 GLY A N 1
ATOM 831 C CA . GLY A 1 107 ? 8.106 0.387 -1.127 1.00 89.62 107 GLY A CA 1
ATOM 832 C C . GLY A 1 107 ? 6.881 -0.508 -1.278 1.00 89.62 107 GLY A C 1
ATOM 833 O O . GLY A 1 107 ? 5.830 -0.083 -1.764 1.00 89.62 107 GLY A O 1
ATOM 834 N N . LEU A 1 108 ? 7.047 -1.760 -0.852 1.00 91.31 108 LEU A N 1
ATOM 835 C CA . LEU A 1 108 ? 5.962 -2.708 -0.624 1.00 91.31 108 LEU A CA 1
ATOM 836 C C . LEU A 1 108 ? 5.544 -2.617 0.847 1.00 91.31 108 LEU A C 1
ATOM 838 O O . LEU A 1 108 ? 6.383 -2.680 1.746 1.00 91.31 108 LEU A O 1
ATOM 842 N N . TYR A 1 109 ? 4.246 -2.495 1.073 1.00 93.31 109 TYR A N 1
ATOM 843 C CA . TYR A 1 109 ? 3.634 -2.326 2.380 1.00 93.31 109 TYR A CA 1
ATOM 844 C C . TYR A 1 109 ? 2.495 -3.327 2.557 1.00 93.31 109 TYR A C 1
ATOM 846 O O . TYR A 1 109 ? 1.971 -3.897 1.593 1.00 93.31 109 TYR A O 1
ATOM 854 N N . ALA A 1 110 ? 2.097 -3.525 3.806 1.00 93.94 110 ALA A N 1
ATOM 855 C CA . ALA A 1 110 ? 0.950 -4.343 4.151 1.00 93.94 110 ALA A CA 1
ATOM 856 C C . ALA A 1 110 ? 0.004 -3.577 5.074 1.00 93.94 110 ALA A C 1
ATOM 858 O O . ALA A 1 110 ? 0.426 -2.776 5.899 1.00 93.94 110 ALA A O 1
ATOM 859 N N . MET A 1 111 ? -1.288 -3.845 4.959 1.00 93.44 111 MET A N 1
ATOM 860 C CA . MET A 1 111 ? -2.301 -3.446 5.918 1.00 93.44 111 MET A CA 1
ATOM 861 C C . MET A 1 111 ? -2.837 -4.709 6.578 1.00 93.44 111 MET A C 1
ATOM 863 O O . MET A 1 111 ? -3.419 -5.564 5.912 1.00 93.44 111 MET A O 1
ATOM 867 N N . GLN A 1 112 ? -2.621 -4.851 7.877 1.00 92.88 112 GLN A N 1
ATOM 868 C CA . GLN A 1 112 ? -3.299 -5.858 8.671 1.00 92.88 112 GLN A CA 1
ATOM 869 C C . GLN A 1 112 ? -4.635 -5.295 9.141 1.00 92.88 112 GLN A C 1
ATOM 871 O O . GLN A 1 112 ? -4.709 -4.218 9.730 1.00 92.88 112 GLN A O 1
ATOM 876 N N . ILE A 1 113 ? -5.682 -6.050 8.857 1.00 91.19 113 ILE A N 1
ATOM 877 C CA . ILE A 1 113 ? -7.065 -5.699 9.132 1.00 91.19 113 ILE A CA 1
ATOM 878 C C . ILE A 1 113 ? -7.571 -6.771 10.077 1.00 91.19 113 ILE A C 1
ATOM 880 O O . ILE A 1 113 ? -7.355 -7.960 9.825 1.00 91.19 113 ILE A O 1
ATOM 884 N N . SER A 1 114 ? -8.205 -6.383 11.172 1.00 90.00 114 SER A N 1
ATOM 885 C CA . SER A 1 114 ? -8.880 -7.335 12.042 1.00 90.00 114 SER A CA 1
ATOM 886 C C . SER A 1 114 ? -10.200 -6.798 12.561 1.00 90.00 114 SER A C 1
ATOM 888 O O . SER A 1 114 ? -10.393 -5.591 12.702 1.00 90.00 114 SER A O 1
ATOM 890 N N . LEU A 1 115 ? -11.130 -7.711 12.827 1.00 85.44 115 LEU A N 1
ATOM 891 C CA . LEU A 1 115 ? -12.377 -7.377 13.501 1.00 85.44 115 LEU A CA 1
ATOM 892 C C . LEU A 1 115 ? -12.109 -7.125 14.983 1.00 85.44 115 LEU A C 1
ATOM 894 O O . LEU A 1 115 ? -11.323 -7.833 15.618 1.00 85.44 115 LEU A O 1
ATOM 898 N N . GLN A 1 116 ? -12.800 -6.137 15.544 1.00 72.94 116 GLN A N 1
ATOM 899 C CA . GLN A 1 116 ? -12.897 -6.009 16.990 1.00 72.94 116 GLN A CA 1
ATOM 900 C C . GLN A 1 116 ? -13.651 -7.231 17.543 1.00 72.94 116 GLN A C 1
ATOM 902 O O . GLN A 1 116 ? -14.783 -7.509 17.145 1.00 72.94 116 GLN A O 1
ATOM 907 N N . SER A 1 117 ? -12.990 -7.981 18.421 1.00 65.38 117 SER A N 1
ATOM 908 C CA . SER A 1 117 ? -13.511 -9.174 19.085 1.00 65.38 117 SER A CA 1
ATOM 909 C C . SER A 1 117 ? -13.252 -9.030 20.577 1.00 65.38 117 SER A C 1
ATOM 911 O O . SER A 1 117 ? -12.106 -8.817 20.966 1.00 65.38 117 SER A O 1
ATOM 913 N N . ASP A 1 118 ? -14.299 -9.165 21.389 1.00 57.47 118 ASP A N 1
ATOM 914 C CA . ASP A 1 118 ? -14.189 -9.246 22.852 1.00 57.47 118 ASP A CA 1
ATOM 915 C C . ASP A 1 118 ? -13.878 -10.680 23.328 1.00 57.47 118 ASP A C 1
ATOM 917 O O . ASP A 1 118 ? -13.713 -10.931 24.522 1.00 57.47 118 ASP A O 1
ATOM 921 N N . GLU A 1 119 ? -13.792 -11.643 22.404 1.00 54.84 119 GLU A N 1
ATOM 922 C CA . GLU A 1 119 ? -13.452 -13.031 22.708 1.00 54.84 119 GLU A CA 1
ATOM 923 C C . GLU A 1 119 ? -11.932 -13.205 22.859 1.00 54.84 119 GLU A C 1
ATOM 925 O O . GLU A 1 119 ? -11.152 -12.733 22.029 1.00 54.84 119 GLU A O 1
ATOM 930 N N . LEU A 1 120 ? -11.521 -13.900 23.929 1.00 49.66 120 LEU A N 1
ATOM 931 C CA . LEU A 1 120 ? -10.122 -14.142 24.318 1.00 49.66 120 LEU A CA 1
ATOM 932 C C . LEU A 1 120 ? -9.318 -14.979 23.305 1.00 49.66 120 LEU A C 1
ATOM 934 O O . LEU A 1 120 ? -8.093 -15.039 23.416 1.00 49.66 120 LEU A O 1
ATOM 938 N N . GLU A 1 121 ? -9.971 -15.618 22.332 1.00 44.59 121 GLU A N 1
ATOM 939 C CA . GLU A 1 121 ? -9.313 -16.419 21.302 1.00 44.59 121 GLU A CA 1
ATOM 940 C C . GLU A 1 121 ? -9.373 -15.714 19.937 1.00 44.59 121 GLU A C 1
ATOM 942 O O . GLU A 1 121 ? -10.459 -15.437 19.420 1.00 44.59 121 GLU A O 1
ATOM 947 N N . PRO A 1 122 ? -8.222 -15.426 19.300 1.00 51.97 122 PRO A N 1
ATOM 948 C CA . PRO A 1 122 ? -8.210 -14.942 17.931 1.00 51.97 122 PRO A CA 1
ATOM 949 C C . PRO A 1 122 ? -8.695 -16.066 17.009 1.00 51.97 122 PRO A C 1
ATOM 951 O O . PRO A 1 122 ? -7.938 -16.966 16.650 1.00 51.97 122 PRO A O 1
ATOM 954 N N . SER A 1 123 ? -9.968 -16.016 16.611 1.00 55.31 123 SER A N 1
ATOM 955 C CA . SER A 1 123 ? -10.470 -16.836 15.507 1.00 55.31 123 SER A CA 1
ATOM 956 C C . SER A 1 123 ? -9.587 -16.606 14.278 1.00 55.31 123 SER A C 1
ATOM 958 O O . SER A 1 123 ? -9.316 -15.467 13.890 1.00 55.31 123 SER A O 1
ATOM 960 N N . ILE A 1 124 ? -9.150 -17.703 13.657 1.00 56.12 124 ILE A N 1
ATOM 961 C CA . ILE A 1 124 ? -8.208 -17.735 12.525 1.00 56.12 124 ILE A CA 1
ATOM 962 C C . ILE A 1 124 ? -8.726 -16.900 11.331 1.00 56.12 124 ILE A C 1
ATOM 964 O O . ILE A 1 124 ? -7.942 -16.438 10.509 1.00 56.12 124 ILE A O 1
ATOM 968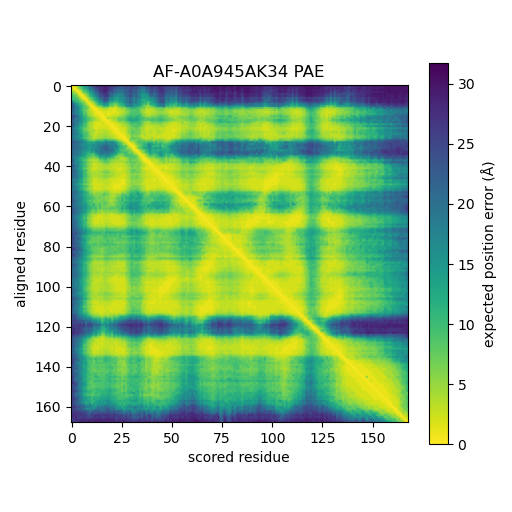 N N . ASN A 1 125 ? -10.033 -16.613 11.283 1.00 64.62 125 ASN A N 1
ATOM 969 C CA . ASN A 1 125 ? -10.677 -15.832 10.224 1.00 64.62 125 ASN A CA 1
ATOM 970 C C . ASN A 1 125 ? -10.932 -14.354 10.579 1.00 64.62 125 ASN A C 1
ATOM 972 O O . ASN A 1 125 ? -11.519 -13.633 9.771 1.00 64.62 125 ASN A O 1
ATOM 976 N N . ASN A 1 126 ? -10.516 -13.878 11.758 1.00 79.12 126 ASN A N 1
ATOM 977 C CA . ASN A 1 126 ? -10.784 -12.503 12.203 1.00 79.12 126 ASN A CA 1
ATOM 978 C C . ASN A 1 126 ? -9.726 -11.486 11.760 1.00 79.12 126 ASN A C 1
ATOM 980 O O . ASN A 1 126 ? -9.896 -10.299 12.041 1.00 79.12 126 ASN A O 1
ATOM 984 N N . SER A 1 127 ? -8.651 -11.910 11.085 1.00 84.94 127 SER A N 1
ATOM 985 C CA . SER A 1 127 ? -7.640 -11.006 10.536 1.00 84.94 127 SER A CA 1
ATOM 986 C C . SER A 1 127 ? -7.248 -11.375 9.109 1.00 84.94 127 SER A C 1
ATOM 988 O O . SER A 1 127 ? -7.088 -12.547 8.785 1.00 84.94 127 SER A O 1
ATOM 990 N N . GLN A 1 128 ? -7.046 -10.363 8.268 1.00 89.00 128 GLN A N 1
ATOM 991 C CA . GLN A 1 128 ? -6.509 -10.505 6.921 1.00 89.00 128 GLN A CA 1
ATOM 992 C C . GLN A 1 128 ? -5.390 -9.485 6.703 1.00 89.00 128 GLN A C 1
ATOM 994 O O . GLN A 1 128 ? -5.442 -8.358 7.199 1.00 89.00 128 GLN A O 1
ATOM 999 N N . ARG A 1 129 ? -4.375 -9.879 5.931 1.00 89.69 129 ARG A N 1
ATOM 1000 C CA . ARG A 1 129 ? -3.312 -8.990 5.462 1.00 89.69 129 ARG A CA 1
ATOM 1001 C C . ARG A 1 129 ? -3.575 -8.601 4.006 1.00 89.69 129 ARG A C 1
ATOM 1003 O O . ARG A 1 129 ? -3.785 -9.463 3.158 1.00 89.69 129 ARG A O 1
ATOM 1010 N N . PHE A 1 130 ? -3.556 -7.306 3.729 1.00 90.38 130 PHE A N 1
ATOM 1011 C CA . PHE A 1 130 ? -3.741 -6.713 2.410 1.00 90.38 130 PHE A CA 1
ATOM 1012 C C . PHE A 1 130 ? -2.435 -6.051 1.961 1.00 90.38 130 PHE A C 1
ATOM 1014 O O . PHE A 1 130 ? -1.897 -5.210 2.672 1.00 90.38 130 PHE A O 1
ATOM 1021 N N . LEU A 1 131 ? -1.898 -6.436 0.805 1.00 91.50 131 LEU A N 1
ATOM 1022 C CA . LEU A 1 131 ? -0.594 -5.968 0.319 1.00 91.50 131 LEU A CA 1
ATOM 1023 C C . LEU A 1 131 ? -0.762 -4.866 -0.718 1.00 91.50 131 LEU A C 1
ATOM 1025 O O . LEU A 1 131 ? -1.625 -4.966 -1.589 1.00 91.50 131 LEU A O 1
ATOM 1029 N N . PHE A 1 132 ? 0.087 -3.846 -0.667 1.00 91.06 132 PHE A N 1
ATOM 1030 C CA . PHE A 1 132 ? 0.059 -2.751 -1.630 1.00 91.06 132 PHE A CA 1
ATOM 1031 C C . PHE A 1 132 ? 1.438 -2.117 -1.814 1.00 91.06 132 PHE A C 1
ATOM 1033 O O . PHE A 1 132 ? 2.320 -2.210 -0.965 1.00 91.06 132 PHE A O 1
ATOM 1040 N N . ILE A 1 133 ? 1.627 -1.462 -2.951 1.00 91.00 133 ILE A N 1
ATOM 1041 C CA . ILE A 1 133 ? 2.876 -0.841 -3.380 1.00 91.00 133 ILE A CA 1
ATOM 1042 C C . ILE A 1 133 ? 2.669 0.668 -3.440 1.00 91.00 133 ILE A C 1
ATOM 1044 O O . ILE A 1 133 ? 1.657 1.131 -3.965 1.00 91.00 133 ILE A O 1
ATOM 1048 N N . VAL A 1 134 ? 3.642 1.437 -2.956 1.00 90.75 134 VAL A N 1
ATOM 1049 C CA . VAL A 1 134 ? 3.627 2.905 -3.007 1.00 90.75 134 VAL A CA 1
ATOM 1050 C C . VAL A 1 134 ? 4.869 3.425 -3.722 1.00 90.75 134 VAL A C 1
ATOM 1052 O O . VAL A 1 134 ? 5.966 2.910 -3.525 1.00 90.75 134 VAL A O 1
ATOM 1055 N N . GLY A 1 135 ? 4.710 4.462 -4.546 1.00 87.75 135 GLY A N 1
ATOM 1056 C CA . GLY A 1 135 ? 5.818 5.193 -5.164 1.00 87.75 135 GLY A CA 1
ATOM 1057 C C . GLY A 1 135 ? 6.451 4.532 -6.390 1.00 87.75 135 GLY A C 1
ATOM 1058 O O . GLY A 1 135 ? 7.519 4.966 -6.819 1.00 87.75 135 GLY A O 1
ATOM 1059 N N . PHE A 1 136 ? 5.809 3.517 -6.975 1.00 84.00 136 PHE A N 1
ATOM 1060 C CA . PHE A 1 136 ? 6.287 2.860 -8.194 1.00 84.00 136 PHE A CA 1
ATOM 1061 C C . PHE A 1 136 ? 5.438 3.260 -9.411 1.00 84.00 136 PHE A C 1
ATOM 1063 O O . PHE A 1 136 ? 4.304 2.797 -9.557 1.00 84.00 136 PHE A O 1
ATOM 1070 N N . PRO A 1 137 ? 5.968 4.074 -10.345 1.00 79.88 137 PRO A N 1
ATOM 1071 C CA . PRO A 1 137 ? 5.235 4.485 -11.536 1.00 79.88 137 PRO A CA 1
ATOM 1072 C C . PRO A 1 137 ? 5.288 3.392 -12.619 1.00 79.88 137 PRO A C 1
ATOM 1074 O O . PRO A 1 137 ? 5.919 3.577 -13.663 1.00 79.88 137 PRO A O 1
ATOM 1077 N N . ILE A 1 138 ? 4.618 2.256 -12.388 1.00 79.75 138 ILE A N 1
ATOM 1078 C CA . ILE A 1 138 ? 4.661 1.064 -13.264 1.00 79.75 138 ILE A CA 1
ATOM 1079 C C . ILE A 1 138 ? 4.371 1.416 -14.727 1.00 79.75 138 ILE A C 1
ATOM 1081 O O . ILE A 1 138 ? 5.088 0.976 -15.619 1.00 79.75 138 ILE A O 1
ATOM 1085 N N . ILE A 1 139 ? 3.385 2.279 -14.982 1.00 79.50 139 ILE A N 1
ATOM 1086 C CA . ILE A 1 139 ? 3.029 2.705 -16.343 1.00 79.50 139 ILE A CA 1
ATOM 1087 C C . ILE A 1 139 ? 4.217 3.383 -17.043 1.00 79.50 139 ILE A C 1
ATOM 1089 O O . ILE A 1 139 ? 4.501 3.082 -18.199 1.00 79.50 139 ILE A O 1
ATOM 1093 N N . LYS A 1 140 ? 4.962 4.255 -16.347 1.00 80.50 140 LYS A N 1
ATOM 1094 C CA . LYS A 1 140 ? 6.142 4.920 -16.928 1.00 80.50 140 LYS A CA 1
ATOM 1095 C C . LYS A 1 140 ? 7.248 3.913 -17.241 1.00 80.50 140 LYS A C 1
ATOM 1097 O O . LYS A 1 140 ? 7.887 4.022 -18.284 1.00 80.50 140 LYS A O 1
ATOM 1102 N N . ILE A 1 141 ? 7.443 2.929 -16.363 1.00 85.00 141 ILE A N 1
ATOM 1103 C CA . ILE A 1 141 ? 8.424 1.855 -16.560 1.00 85.00 141 ILE A CA 1
ATOM 1104 C C . ILE A 1 141 ? 8.046 1.017 -17.787 1.00 85.00 141 ILE A C 1
ATOM 1106 O O . ILE A 1 141 ? 8.884 0.811 -18.659 1.00 85.00 141 ILE A O 1
ATOM 1110 N N . LEU A 1 142 ? 6.783 0.596 -17.902 1.00 87.75 142 LEU A N 1
ATOM 1111 C CA . LEU A 1 142 ? 6.292 -0.186 -19.041 1.00 87.75 142 LEU A CA 1
ATOM 1112 C C . LEU A 1 142 ? 6.449 0.562 -20.368 1.00 87.75 142 LEU A C 1
ATOM 1114 O O . LEU A 1 142 ? 6.897 -0.028 -21.350 1.00 87.75 142 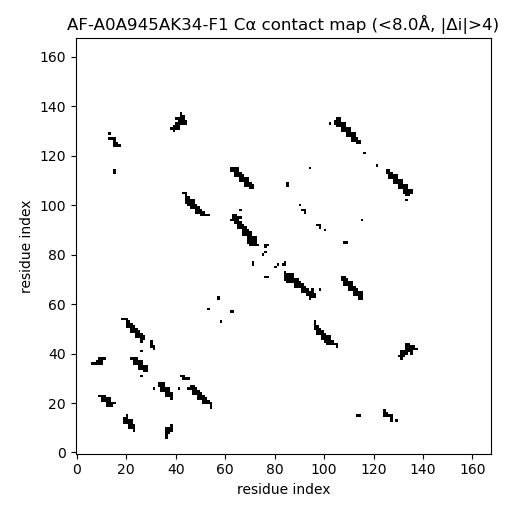LEU A O 1
ATOM 1118 N N . VAL A 1 143 ? 6.144 1.862 -20.393 1.00 90.38 143 VAL A N 1
ATOM 1119 C CA . VAL A 1 143 ? 6.341 2.704 -21.584 1.00 90.38 143 VAL A CA 1
ATOM 1120 C C . VAL A 1 143 ? 7.818 2.764 -21.975 1.00 90.38 143 VAL A C 1
ATOM 1122 O O . VAL A 1 143 ? 8.142 2.619 -23.153 1.00 90.38 143 VAL A O 1
ATOM 1125 N N . LEU A 1 144 ? 8.721 2.925 -21.005 1.00 92.75 144 LEU A N 1
ATOM 1126 C CA . LEU A 1 144 ? 10.163 2.981 -21.257 1.00 92.75 144 LEU A CA 1
ATOM 1127 C C . LEU A 1 144 ? 10.693 1.644 -21.791 1.00 92.75 144 LEU A C 1
ATOM 1129 O O . LEU A 1 144 ? 11.434 1.628 -22.774 1.00 92.75 144 LEU A O 1
ATOM 1133 N N . VAL A 1 145 ? 10.268 0.525 -21.199 1.00 93.44 145 VAL A N 1
ATOM 1134 C CA . VAL A 1 145 ? 10.630 -0.826 -21.659 1.00 93.44 145 VAL A CA 1
ATOM 1135 C C . VAL A 1 145 ? 10.108 -1.079 -23.074 1.00 93.44 145 VAL A C 1
ATOM 1137 O O . VAL A 1 145 ? 10.869 -1.521 -23.937 1.00 93.44 145 VAL A O 1
ATOM 1140 N N . GLY A 1 146 ? 8.842 -0.748 -23.344 1.00 95.38 146 GLY A N 1
ATOM 1141 C CA . GLY A 1 146 ? 8.244 -0.891 -24.672 1.00 95.38 146 GLY A CA 1
ATOM 1142 C C . GLY A 1 146 ? 8.962 -0.050 -25.729 1.00 95.38 146 GLY A C 1
ATOM 1143 O O . GLY A 1 146 ? 9.299 -0.551 -26.802 1.00 95.38 146 GLY A O 1
ATOM 1144 N N . PHE A 1 147 ? 9.276 1.207 -25.410 1.00 96.19 147 PHE A N 1
ATOM 1145 C CA . PHE A 1 147 ? 10.042 2.078 -26.298 1.00 96.19 147 PHE A CA 1
ATOM 1146 C C . PHE A 1 147 ? 11.459 1.542 -26.553 1.00 96.19 147 PHE A C 1
ATOM 1148 O O . PHE A 1 147 ? 11.911 1.508 -27.698 1.00 96.19 147 PHE A O 1
ATOM 1155 N N . GLY A 1 148 ? 12.140 1.052 -25.513 1.00 96.06 148 GLY A N 1
ATOM 1156 C CA . GLY A 1 148 ? 13.451 0.416 -25.643 1.00 96.06 148 GLY A CA 1
ATOM 1157 C C . GLY A 1 148 ? 13.425 -0.792 -26.582 1.00 96.06 148 GLY A C 1
ATOM 1158 O O . GLY A 1 148 ? 14.295 -0.925 -27.443 1.00 96.06 148 GLY A O 1
ATOM 1159 N N . PHE A 1 149 ? 12.394 -1.632 -26.485 1.00 96.62 149 PHE A N 1
ATOM 1160 C CA . PHE A 1 149 ? 12.225 -2.780 -27.375 1.00 96.62 149 PHE A CA 1
ATOM 1161 C C . PHE A 1 149 ? 12.044 -2.362 -28.843 1.00 96.62 149 PHE A C 1
ATOM 1163 O O . PHE A 1 149 ? 12.683 -2.929 -29.733 1.00 96.62 149 PHE A O 1
ATOM 1170 N N . LEU A 1 150 ? 11.249 -1.318 -29.101 1.00 96.44 150 LEU A N 1
ATOM 1171 C CA . LEU A 1 150 ? 11.078 -0.767 -30.450 1.00 96.44 150 LEU A CA 1
ATOM 1172 C C . LEU A 1 150 ? 12.392 -0.232 -31.030 1.00 96.44 150 LEU A C 1
ATOM 1174 O O . LEU A 1 150 ? 12.672 -0.459 -32.208 1.00 96.44 150 LEU A O 1
ATOM 1178 N N . LEU A 1 151 ? 13.225 0.422 -30.216 1.00 96.12 151 LEU A N 1
ATOM 1179 C CA . LEU A 1 151 ? 14.542 0.892 -30.653 1.00 96.12 151 LEU A CA 1
ATOM 1180 C C . LEU A 1 151 ? 15.473 -0.262 -31.035 1.00 96.12 151 LEU A C 1
ATOM 1182 O O . LEU A 1 151 ? 16.183 -0.165 -32.037 1.00 96.12 151 LEU A O 1
ATOM 1186 N N . VAL A 1 152 ? 15.454 -1.363 -30.279 1.00 96.44 152 VAL A N 1
ATOM 1187 C CA . VAL A 1 152 ? 16.244 -2.561 -30.603 1.00 96.44 152 VAL A CA 1
ATOM 1188 C C . VAL A 1 152 ? 15.789 -3.163 -31.932 1.00 96.44 152 VAL A C 1
ATOM 1190 O O . VAL A 1 152 ? 16.630 -3.442 -32.788 1.00 96.44 152 VAL A O 1
ATOM 1193 N N . ILE A 1 153 ? 14.477 -3.307 -32.147 1.00 95.56 153 ILE A N 1
ATOM 1194 C CA . ILE A 1 153 ? 13.936 -3.799 -33.424 1.00 95.56 153 ILE A CA 1
ATOM 1195 C C . ILE A 1 153 ? 14.360 -2.883 -34.573 1.00 95.56 153 ILE A C 1
ATOM 1197 O O . ILE A 1 153 ? 14.894 -3.361 -35.576 1.00 95.56 153 ILE A O 1
ATOM 1201 N N . ALA A 1 154 ? 14.173 -1.570 -34.421 1.00 94.94 154 ALA A N 1
ATOM 1202 C CA . ALA A 1 154 ? 14.548 -0.596 -35.438 1.00 94.94 154 ALA A CA 1
ATOM 1203 C C . ALA A 1 154 ? 16.046 -0.682 -35.771 1.00 94.94 154 ALA A C 1
ATOM 1205 O O . ALA A 1 154 ? 16.416 -0.704 -36.943 1.00 94.94 154 ALA A O 1
ATOM 1206 N N . PHE A 1 155 ? 16.906 -0.806 -34.758 1.00 95.44 155 PHE A N 1
ATOM 1207 C CA . PHE A 1 155 ? 18.349 -0.948 -34.937 1.00 95.44 155 PHE A CA 1
ATOM 1208 C C . PHE A 1 155 ? 18.732 -2.219 -35.709 1.00 95.44 155 PHE A C 1
ATOM 1210 O O . PHE A 1 155 ? 19.565 -2.162 -36.619 1.00 95.44 155 PHE A O 1
ATOM 1217 N N . VAL A 1 156 ? 18.119 -3.362 -35.381 1.00 95.12 156 VAL A N 1
ATOM 1218 C CA . VAL A 1 156 ? 18.360 -4.634 -36.083 1.00 95.12 156 VAL A CA 1
ATOM 1219 C C . VAL A 1 156 ? 17.920 -4.539 -37.544 1.00 95.12 156 VAL A C 1
ATOM 1221 O O . VAL A 1 156 ? 18.698 -4.892 -38.434 1.00 95.12 156 VAL A O 1
ATOM 1224 N N . LEU A 1 157 ? 16.724 -4.003 -37.807 1.00 93.12 157 LEU A N 1
ATOM 1225 C CA . LEU A 1 157 ? 16.217 -3.799 -39.168 1.00 93.12 157 LEU A CA 1
ATOM 1226 C C . LEU A 1 157 ? 17.128 -2.865 -39.974 1.00 93.12 157 LEU A C 1
ATOM 1228 O O . LEU A 1 157 ? 17.461 -3.161 -41.122 1.00 93.12 157 LEU A O 1
ATOM 1232 N N . PHE A 1 158 ? 17.605 -1.778 -39.364 1.00 93.19 158 PHE A N 1
ATOM 1233 C CA . PHE A 1 158 ? 18.509 -0.834 -40.023 1.00 93.19 158 PHE A CA 1
ATOM 1234 C C . PHE A 1 158 ? 19.852 -1.481 -40.392 1.00 93.19 158 PHE A C 1
ATOM 1236 O O . PHE A 1 158 ? 20.384 -1.246 -41.481 1.00 93.19 158 PHE A O 1
ATOM 1243 N N . LYS A 1 159 ? 20.394 -2.343 -39.518 1.00 91.44 159 LYS A N 1
ATOM 1244 C CA . LYS A 1 159 ? 21.602 -3.123 -39.828 1.00 91.44 159 LYS A CA 1
ATOM 1245 C C . LYS A 1 159 ? 21.381 -4.114 -40.969 1.00 91.44 159 LYS A C 1
ATOM 1247 O O . LYS A 1 159 ? 22.248 -4.203 -41.838 1.00 91.44 159 LYS A O 1
ATOM 1252 N N . GLN A 1 160 ? 20.252 -4.823 -40.992 1.00 88.00 160 GLN A N 1
ATOM 1253 C CA . GLN A 1 160 ? 19.936 -5.764 -42.072 1.00 88.00 160 GLN A CA 1
ATOM 1254 C C . GLN A 1 160 ? 19.777 -5.053 -43.420 1.00 88.00 160 GLN A C 1
ATOM 1256 O O . GLN A 1 160 ? 20.348 -5.498 -44.414 1.00 88.00 160 GLN A O 1
ATOM 1261 N N . LEU A 1 161 ? 19.092 -3.905 -43.447 1.00 87.31 161 LEU A N 1
ATOM 1262 C CA . LEU A 1 161 ? 18.956 -3.086 -44.655 1.00 87.31 161 LEU A CA 1
ATOM 1263 C C . LEU A 1 161 ? 20.319 -2.622 -45.182 1.00 87.31 161 LEU A C 1
ATOM 1265 O O . LEU A 1 161 ? 20.600 -2.753 -46.370 1.00 87.31 161 LEU A O 1
ATOM 1269 N N . ARG A 1 162 ? 21.205 -2.134 -44.305 1.00 82.94 162 ARG A N 1
ATOM 1270 C CA . ARG A 1 162 ? 22.546 -1.682 -44.706 1.00 82.94 162 ARG A CA 1
ATOM 1271 C C . ARG A 1 162 ? 23.429 -2.829 -45.210 1.00 82.94 162 ARG A C 1
ATOM 1273 O O . ARG A 1 162 ? 24.170 -2.643 -46.170 1.00 82.94 162 ARG A O 1
ATOM 1280 N N . ALA A 1 163 ? 23.338 -4.007 -44.591 1.00 78.12 163 ALA A N 1
ATOM 1281 C CA . ALA A 1 163 ? 24.046 -5.200 -45.053 1.00 78.12 163 ALA A CA 1
ATOM 1282 C C . ALA A 1 163 ? 23.548 -5.666 -46.433 1.00 78.12 163 ALA A C 1
ATOM 1284 O O . ALA A 1 163 ? 24.365 -5.989 -47.289 1.00 78.12 163 ALA A O 1
ATOM 1285 N N . GLY A 1 164 ? 22.232 -5.632 -46.673 1.00 73.06 164 GLY A N 1
ATOM 1286 C CA . GLY A 1 164 ? 21.642 -5.982 -47.969 1.00 73.06 164 GLY A CA 1
ATOM 1287 C C . GLY A 1 164 ? 21.958 -4.983 -49.089 1.00 73.06 164 GLY A C 1
ATOM 1288 O O . GLY A 1 164 ? 22.088 -5.385 -50.240 1.00 73.06 164 GLY A O 1
ATOM 1289 N N . ILE A 1 165 ? 22.131 -3.695 -48.770 1.00 67.88 165 ILE A N 1
ATOM 1290 C CA . ILE A 1 165 ? 22.555 -2.669 -49.741 1.00 67.88 165 ILE A CA 1
ATOM 1291 C C . ILE A 1 165 ? 24.036 -2.830 -50.113 1.00 67.88 165 ILE A C 1
ATOM 1293 O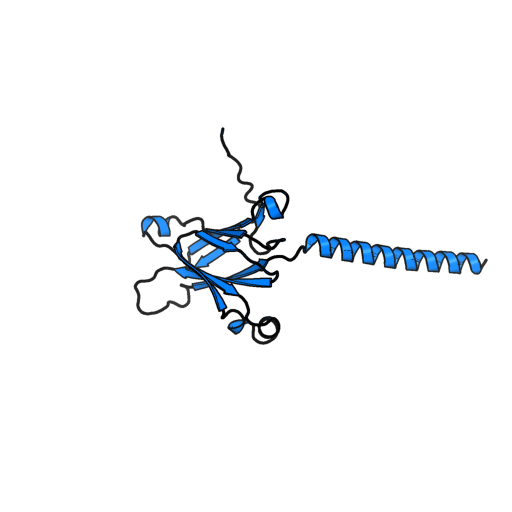 O . ILE A 1 165 ? 24.381 -2.671 -51.276 1.00 67.88 165 ILE A O 1
ATOM 1297 N N . ASN A 1 166 ? 24.904 -3.185 -49.160 1.00 59.91 166 ASN A N 1
ATOM 1298 C CA . ASN A 1 166 ? 26.341 -3.368 -49.407 1.00 59.91 166 ASN A CA 1
ATOM 1299 C C . ASN A 1 166 ? 26.701 -4.682 -50.134 1.00 59.91 166 ASN A C 1
ATOM 1301 O O . ASN A 1 166 ? 27.863 -4.878 -50.478 1.00 59.91 166 ASN A O 1
ATOM 1305 N N . GLN A 1 167 ? 25.746 -5.600 -50.319 1.00 56.44 167 GLN A N 1
ATOM 1306 C CA . GLN A 1 167 ? 25.923 -6.844 -51.084 1.00 56.44 167 GLN A CA 1
ATOM 1307 C C . GLN A 1 167 ? 25.471 -6.731 -52.552 1.00 56.44 167 GLN A C 1
ATOM 1309 O O . GLN A 1 167 ? 25.487 -7.733 -53.268 1.00 56.44 167 GLN A O 1
ATOM 1314 N N . LYS A 1 168 ? 25.064 -5.538 -52.996 1.00 47.31 168 LYS A N 1
ATOM 1315 C CA . LYS A 1 168 ? 24.710 -5.225 -54.384 1.00 47.31 168 LYS A CA 1
ATOM 1316 C C . LYS A 1 168 ? 25.809 -4.402 -55.040 1.00 47.31 168 LYS A C 1
ATOM 1318 O O . LYS A 1 168 ? 26.017 -4.614 -56.253 1.00 47.31 168 LYS A O 1
#

pLDDT: mean 80.43, std 15.58, range [31.34, 96.62]

Secondary structure (DSSP, 8-state):
--------TT-EEEEETTEEEEEEEEE-GGGTSS-EEESSEESSSEEEEEEEEPPHHHHHTT--EEEEEEE-S-HHHHHH-HHHH--EEEEEEEEESEEEEEE-S-EEEEEEEEE---SSS--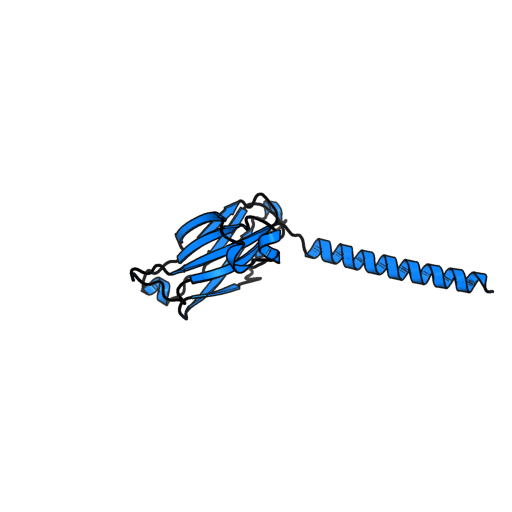TTSEEEEEEEES--HHHHHHHHHHHHHHHHHHHHHHHHHHHHTT-

Solvent-accessible surface area (backbone atoms only — not comparable to full-atom values): 9461 Å² total; per-residue (Å²): 132,85,88,79,74,79,73,76,77,38,75,34,76,46,72,42,71,90,41,76,30,44,34,39,26,40,38,59,34,95,70,68,83,51,68,46,56,26,57,48,62,37,54,49,52,40,59,38,39,38,40,44,54,80,43,70,69,30,64,76,66,72,51,42,29,33,41,32,36,22,34,48,83,40,75,62,31,54,75,76,39,55,94,68,14,61,70,44,74,78,48,76,33,73,75,32,57,55,49,73,50,70,37,90,59,61,47,64,36,36,37,40,38,30,59,71,67,96,60,96,64,86,56,86,46,39,53,45,79,46,69,32,36,31,34,56,51,58,70,62,51,51,52,52,52,53,52,51,52,52,52,52,51,51,52,52,53,52,52,52,54,54,53,59,59,74,74,108

Mean predicted aligned error: 10.12 Å

Nearest PDB structures (foldseek):
  6vwh-assembly1_B  TM=5.676E-01  e=6.134E-02  Homo sapiens
  7uwn-assembly1_C  TM=4.402E-01  e=7.224E-02  Homo sapiens
  7sl6-assembly1_A  TM=4.848E-01  e=6.752E-01  Mus musculus
  6d4a-assembly1_A  TM=3.703E-01  e=2.149E-01  Homo sapiens
  7stj-assembly1_A  TM=5.148E-01  e=1.372E+00  Mus musculus

=== Feature glossary ===
A reading guide for the features in this record.

Start from the sequence.

  · Sequence gives the chain of amino acids in standard one-letter code (A=alanine, C=cysteine, …, Y=tyrosine), read N→C. It is the only feature that is directly encoded by the gene; all structural features are derived from the folded form of this sequence.

Fold it, and you get atomic coordinates and the backbone conformation that goes with them.

  · The mmCIF table is the protein's shape written out atom by atom. For each backbone N, Cα, C, and carbonyl O, it records an (x, y, z) coordinate triple in Å plus the residue type, chain letter, and residue number.

  · Backbone dihedral angles. Every residue except chain termini has a φ (preceding-C → N → Cα → C) and a ψ (N → Cα → C → next-N). They are reported in degrees following the IUPAC sign convention. Secondary structure is essentially a statement about which (φ, ψ) basin each residue occupies.

  · DSSP 8-state secondary structure assigns each residue one of H (α-helix), G (3₁₀-helix), I (π-helix), E (extended β-strand), B (isolated β-bridge), T (hydrogen-bonded turn), S (bend), or '-' (coil). The assignment is computed from backbone hydrogen-bond geometry via the Kabsch–Sander algorithm.

  · P-SEA three-state annotation labels each residue as helix, strand, or coil based purely on the geometry of the Cα trace. It serves as a fallback when the full backbone (and thus DSSP) is unavailable.

Summarize the fold with a handful of shape descriptors and a per-residue structural alphabet.

  · Radius of gyration (Rg) is the root-mean-square distance of Cα atoms from their centroid — a single number for overall size and compactness. A globular domain of N residues has Rg ≈ 2.2·N^0.38 Å; an extended or disordered chain has a much larger Rg. The Cα contact count is the number of residue pairs whose Cα atoms are within 8 Å and are more than four positions apart in sequence — a standard proxy for tertiary packing density. The bounding box is the smallest axis-aligned box enclosing all Cα atoms.

  · Foldseek's 3Di representation compresses backbone geometry into a per-residue letter drawn from a learned twenty-state alphabet. It captures the tertiary interaction pattern around each residue — which residues are packed against it in space, regardless of where they are in sequence.

  · Accessible surface area quantifies burial. A residue with SASA near zero is packed into the hydrophobic core; one with SASA >100 Å² sits on the surface. Computed here via the Shrake–Rupley numerical algorithm with a 1.4 Å probe.

Ask how reliable the model is.

  · For AlphaFold models, the B-factor field carries pLDDT — the model's own estimate of local accuracy on a 0–100 scale. Regions with pLDDT<50 should be treated as essentially unmodeled; they often correspond to intrinsically disordered segments.

  · For experimental (PDB) structures, the B-factor (temperature factor) quantifies the positional spread of each atom in the crystal — a combination of thermal vibration and static disorder — in units of Å². High B-factors mark flexible loops or poorly resolved regions; low B-factors mark the rigid, well-ordered core.

  · PAE(i, j) answers: if I align the predicted and true structures on residue i, how far off (in Å) do I expect residue j to be? A block-diagonal PAE matrix with low values on the blocks and high values off-diagonal is the signature of a multi-domain protein with confidently predicted domains but uncertain inter-domain orientation.

Place it in context: what it resembles, what it is annotated as, and how it looks.

  · Structural nearest neighbors (via Foldseek easy-search vs the PDB). Reported per hit: target PDB id, E-value, and alignment TM-score. A TM-score above ~0.5 is the conventional threshold for 'same fold'.

  · Functional annotations link the protein to curated databases. InterPro entries identify conserved domains and families by matching the sequence against member-database signatures (Pfam, PROSITE, CDD, …). Gene Ontology (GO) terms describe molecular function, biological process, and cellular component in a controlled vocabulary. CATH places the structure in a hierarchical fold classification (Class/Architecture/Topology/Homologous-superfamily). The organism is the source species.

  · Plot images: a contact map (which residues are close in 3D, as an N×N binary image), a Ramachandran scatter (backbone torsion angles, revealing secondary-structure composition at a glance), and — for AlphaFold structures — a PAE heatmap (pairwise prediction confidence).

  · Structure images are PyMOL renders from six orthogonal camera directions. Cartoon representation draws helices as coils and strands as arrows; sticks shows the backbone as bonds; surface shows the solvent-excluded envelope. Rainbow coloring maps sequence position to hue (blue→red, N→C); chain coloring assigns a distinct color per polypeptide.